Protein AF-A0AAD8ZXB9-F1 (afdb_monomer_lite)

Foldseek 3Di:
DDDQDPVLQVLLLVLLVVDDPLVLLLQLLVLCQPPVDDLADLDQSLVLNVLSVCSNPDPPDCLSRDLLNSLLSLLSSLLSLVRVVVVDPPPPDDPDPDPPDSPSVVSLVSSVVSLVVCQPPQDPSNLSSLQSSLVSQVDPVRLVVSLVSLLSSQVSLVVVPLLAQPPDPPDDPVNSLRSLRSNLRSQLVNLVSCVVVVHDDPDDNVSRHHDQHDDDPSLVVRPDRSSVSNRVSSVVSVVVVVVPDDD

Secondary structure (DSSP, 8-state):
--PPPHHHHHHHHHHHHTSPPHHHHHHHHHHHHHHH-SSS----HHHHHHHHHHHHH-TT-GGGT-HHHHHHHHHHHHHHGGGTTTTS-TT--SS---S---TTHHHHHHHHHHHHHHTT---HHHHHHHHHHHHHT-SGGGHHHHHHHHHHHHHHHHHTTTTS----TT--HHHHHHHHHHHHHHHHHHHHHHHHTTPPPSS-GGG--PPPP---GGGGGSSS--HHHHHHHHHHHHHHHHHTS--

Organism: NCBI:txid1836956

Structure (mmCIF, N/CA/C/O backbone):
data_AF-A0AAD8ZXB9-F1
#
_entry.id   AF-A0AAD8ZXB9-F1
#
loop_
_atom_site.group_PDB
_atom_site.id
_atom_site.type_symbol
_atom_site.label_atom_id
_atom_site.label_alt_id
_atom_site.label_comp_id
_atom_site.label_asym_id
_atom_site.label_entity_id
_atom_site.label_seq_id
_atom_site.pdbx_PDB_ins_code
_atom_site.Cartn_x
_atom_site.Cartn_y
_atom_site.Cartn_z
_atom_site.occupancy
_atom_site.B_iso_or_equiv
_atom_site.auth_seq_id
_atom_site.auth_comp_id
_atom_site.auth_asym_id
_atom_site.auth_atom_id
_atom_site.pdbx_PDB_model_num
ATOM 1 N N . ALA A 1 1 ? -14.337 16.028 -9.679 1.00 43.06 1 ALA A N 1
ATOM 2 C CA . ALA A 1 1 ? -13.489 15.037 -10.366 1.00 43.06 1 ALA A CA 1
ATOM 3 C C . ALA A 1 1 ? -12.200 15.750 -10.720 1.00 43.06 1 ALA A C 1
ATOM 5 O O . ALA A 1 1 ? -12.218 16.568 -11.633 1.00 43.06 1 ALA A O 1
ATOM 6 N N . ASP A 1 2 ? -11.145 15.547 -9.935 1.00 56.44 2 ASP A N 1
ATOM 7 C CA . ASP A 1 2 ? -9.873 16.237 -10.157 1.00 56.44 2 ASP A CA 1
ATOM 8 C C . ASP A 1 2 ? -9.229 15.727 -11.441 1.00 56.44 2 ASP A C 1
ATOM 10 O O . ASP A 1 2 ? -8.682 14.625 -11.501 1.00 56.44 2 ASP A O 1
ATOM 14 N N . SER A 1 3 ? -9.348 16.521 -12.502 1.00 74.62 3 SER A N 1
ATOM 15 C CA . SER A 1 3 ? -8.667 16.269 -13.764 1.00 74.62 3 SER A CA 1
ATOM 16 C C . SER A 1 3 ? -7.158 16.352 -13.546 1.00 74.62 3 SER A C 1
ATOM 18 O O . SER A 1 3 ? -6.669 17.369 -13.050 1.00 74.62 3 SER A O 1
ATOM 20 N N . GLN A 1 4 ? -6.423 15.312 -13.948 1.00 83.38 4 GLN A N 1
ATOM 21 C CA . GLN A 1 4 ? -4.962 15.294 -13.866 1.00 83.38 4 GLN A CA 1
ATOM 22 C C . GLN A 1 4 ? -4.368 16.499 -14.598 1.00 83.38 4 GLN A C 1
ATOM 24 O O . GLN A 1 4 ? -4.737 16.799 -15.739 1.00 83.38 4 GLN A O 1
ATOM 29 N N . SER A 1 5 ? -3.419 17.187 -13.963 1.00 90.94 5 SER A N 1
ATOM 30 C CA . SER A 1 5 ? -2.775 18.337 -14.603 1.00 90.94 5 SER A CA 1
ATOM 31 C C . SER A 1 5 ? -1.906 17.887 -15.793 1.00 90.94 5 SER A C 1
ATOM 33 O O . SER A 1 5 ? -1.349 16.785 -15.783 1.00 90.94 5 SER A O 1
ATOM 35 N N . PRO A 1 6 ? -1.672 18.738 -16.812 1.00 93.75 6 PRO A N 1
ATOM 36 C CA . PRO A 1 6 ? -0.747 18.401 -17.899 1.00 93.75 6 PRO A CA 1
ATOM 37 C C . PRO A 1 6 ? 0.673 18.066 -17.413 1.00 93.75 6 PRO A C 1
ATOM 39 O O . PRO A 1 6 ? 1.389 17.295 -18.052 1.00 93.75 6 PRO A O 1
ATOM 42 N N . ALA A 1 7 ? 1.100 18.642 -16.284 1.00 94.81 7 ALA A N 1
ATOM 43 C CA . ALA A 1 7 ? 2.396 18.354 -15.678 1.00 94.81 7 ALA A CA 1
ATOM 44 C C . ALA A 1 7 ? 2.440 16.956 -15.043 1.00 94.81 7 ALA A C 1
ATOM 46 O O . ALA A 1 7 ? 3.421 16.238 -15.238 1.00 94.81 7 ALA A O 1
ATOM 47 N N . GLU A 1 8 ? 1.372 16.562 -14.351 1.00 95.12 8 GLU A N 1
ATOM 48 C CA . GLU A 1 8 ? 1.199 15.220 -13.794 1.00 95.12 8 GLU A CA 1
ATOM 49 C C . GLU A 1 8 ? 1.210 14.166 -14.904 1.00 95.12 8 GLU A C 1
ATOM 51 O O . GLU A 1 8 ? 2.005 13.230 -14.859 1.00 95.12 8 GLU A O 1
ATOM 56 N N . LEU A 1 9 ? 0.423 14.364 -15.968 1.00 94.62 9 LEU A N 1
ATOM 57 C CA . LEU A 1 9 ? 0.385 13.440 -17.106 1.00 94.62 9 LEU A CA 1
ATOM 58 C C . LEU A 1 9 ? 1.769 13.235 -17.735 1.00 94.62 9 LEU A C 1
ATOM 60 O O . LEU A 1 9 ? 2.121 12.119 -18.119 1.00 94.62 9 LEU A O 1
ATOM 64 N N . ARG A 1 10 ? 2.587 14.294 -17.824 1.00 96.25 10 ARG A N 1
ATOM 65 C CA . ARG A 1 10 ? 3.977 14.178 -18.294 1.00 96.25 10 ARG A CA 1
ATOM 66 C C . ARG A 1 10 ? 4.835 13.334 -17.354 1.00 96.25 10 ARG A C 1
ATOM 68 O O . ARG A 1 10 ? 5.622 12.527 -17.845 1.00 96.25 10 ARG A O 1
ATOM 75 N N . ARG A 1 11 ? 4.693 13.498 -16.034 1.00 97.12 11 ARG A N 1
ATOM 76 C CA . ARG A 1 11 ? 5.431 12.703 -15.037 1.00 97.12 11 ARG A CA 1
ATOM 77 C C . ARG A 1 11 ? 5.035 11.232 -15.083 1.00 97.12 11 ARG A C 1
ATOM 79 O O . ARG A 1 11 ? 5.925 10.392 -15.154 1.00 97.12 11 ARG A O 1
ATOM 86 N N . VAL A 1 12 ? 3.738 10.927 -15.132 1.00 97.00 12 VAL A N 1
ATOM 87 C CA . VAL A 1 12 ? 3.234 9.545 -15.225 1.00 97.00 12 VAL A CA 1
ATOM 88 C C . VAL A 1 12 ? 3.709 8.880 -16.512 1.00 97.00 12 VAL A C 1
ATOM 90 O O . VAL A 1 12 ? 4.270 7.793 -16.464 1.00 97.00 12 VAL A O 1
ATOM 93 N N . ARG A 1 13 ? 3.584 9.551 -17.665 1.00 96.69 13 ARG A N 1
ATOM 94 C CA . ARG A 1 13 ? 4.076 9.013 -18.946 1.00 96.69 13 ARG A CA 1
ATOM 95 C C . ARG A 1 13 ? 5.580 8.771 -18.943 1.00 96.69 13 ARG A C 1
ATOM 97 O O . ARG A 1 13 ? 6.037 7.799 -19.535 1.00 96.69 13 ARG A O 1
ATOM 104 N N . LYS A 1 14 ? 6.352 9.657 -18.303 1.00 97.06 14 LYS A N 1
ATOM 105 C CA . LYS A 1 14 ? 7.791 9.452 -18.127 1.00 97.06 14 LYS A CA 1
ATOM 106 C C . LYS A 1 14 ? 8.049 8.215 -17.263 1.00 97.06 14 LYS A C 1
ATOM 108 O O . LYS A 1 14 ? 8.791 7.349 -17.697 1.00 97.06 14 LYS A O 1
ATOM 113 N N . ALA A 1 15 ? 7.398 8.109 -16.106 1.00 97.31 15 ALA A N 1
ATOM 114 C CA . ALA A 1 15 ? 7.533 6.957 -15.221 1.00 97.31 15 ALA A CA 1
ATOM 115 C C . ALA A 1 15 ? 7.193 5.645 -15.945 1.00 97.31 15 ALA A C 1
ATOM 117 O O . ALA A 1 15 ? 8.000 4.733 -15.941 1.00 97.31 15 ALA A O 1
ATOM 118 N N . VAL A 1 16 ? 6.069 5.585 -16.665 1.00 97.19 16 VAL A N 1
ATOM 119 C CA . VAL A 1 16 ? 5.653 4.402 -17.440 1.00 97.19 16 VAL A CA 1
ATOM 120 C C . VAL A 1 16 ? 6.641 4.032 -18.546 1.00 97.19 16 VAL A C 1
ATOM 122 O O . VAL A 1 16 ? 6.818 2.853 -18.831 1.00 97.19 16 VAL A O 1
ATOM 125 N N . ARG A 1 17 ? 7.294 5.010 -19.180 1.00 95.56 17 ARG A N 1
ATOM 126 C CA . ARG A 1 17 ? 8.375 4.736 -20.141 1.00 95.56 17 ARG A CA 1
ATOM 127 C C . ARG A 1 17 ? 9.628 4.172 -19.478 1.00 95.56 17 ARG A C 1
ATOM 129 O O . ARG A 1 17 ? 10.346 3.415 -20.119 1.00 95.56 17 ARG A O 1
ATOM 136 N N . ASP A 1 18 ? 9.883 4.583 -18.244 1.00 95.06 18 ASP A N 1
ATOM 137 C CA . ASP A 1 18 ? 11.043 4.179 -17.459 1.00 95.06 18 ASP A CA 1
ATOM 138 C C . ASP A 1 18 ? 10.750 2.909 -16.620 1.00 95.06 18 ASP A C 1
ATOM 140 O O . ASP A 1 18 ? 11.609 2.479 -15.850 1.00 95.06 18 ASP A O 1
ATOM 144 N N . PHE A 1 19 ? 9.558 2.300 -16.750 1.00 95.94 19 PHE A N 1
ATOM 145 C CA . PHE A 1 19 ? 9.248 1.010 -16.127 1.00 95.94 19 PHE A CA 1
ATOM 146 C C . PHE A 1 19 ? 10.219 -0.073 -16.616 1.00 95.94 19 PHE A C 1
ATOM 148 O O . PHE A 1 19 ? 10.633 -0.060 -17.781 1.00 95.94 19 PHE A O 1
ATOM 155 N N . PRO A 1 20 ? 10.564 -1.038 -15.747 1.00 96.81 20 PRO A N 1
ATOM 156 C CA . PRO A 1 20 ? 11.443 -2.123 -16.141 1.00 96.81 20 PRO A CA 1
ATOM 157 C C . PRO A 1 20 ? 10.772 -3.009 -17.209 1.00 96.81 20 PRO A C 1
ATOM 159 O O . PRO A 1 20 ? 9.545 -3.039 -17.314 1.00 96.81 20 PRO A O 1
ATOM 162 N N . PRO A 1 21 ? 11.543 -3.767 -18.009 1.00 97.12 21 PRO A N 1
ATOM 163 C CA . PRO A 1 21 ? 10.972 -4.752 -18.922 1.00 97.12 21 PRO A CA 1
ATOM 164 C C . PRO A 1 21 ? 10.059 -5.736 -18.183 1.00 97.12 21 PRO A C 1
ATOM 166 O O . PRO A 1 21 ? 10.322 -6.074 -17.029 1.00 97.12 21 PRO A O 1
ATOM 169 N N . ARG A 1 22 ? 9.029 -6.249 -18.867 1.00 97.31 22 ARG A N 1
ATOM 170 C CA . ARG A 1 22 ? 7.993 -7.120 -18.282 1.00 97.31 22 ARG A CA 1
ATOM 171 C C . ARG A 1 22 ? 8.554 -8.224 -17.378 1.00 97.31 22 ARG A C 1
ATOM 173 O O . ARG A 1 22 ? 8.121 -8.331 -16.240 1.00 97.31 22 ARG A O 1
ATOM 180 N N . GLY A 1 23 ? 9.555 -8.976 -17.842 1.00 97.19 23 GLY A N 1
ATOM 181 C CA . GLY A 1 23 ? 10.146 -10.061 -17.047 1.00 97.19 23 GLY A CA 1
ATOM 182 C C . GLY A 1 23 ? 10.813 -9.585 -15.749 1.00 97.19 23 GLY A C 1
ATOM 183 O O . GLY A 1 23 ? 10.722 -10.259 -14.732 1.00 97.19 23 GLY A O 1
ATOM 184 N N . VAL A 1 24 ? 11.426 -8.396 -15.750 1.00 96.00 24 VAL A N 1
ATOM 185 C CA . VAL A 1 24 ? 12.013 -7.791 -14.541 1.00 96.00 24 VAL A CA 1
ATOM 186 C C . VAL A 1 24 ? 10.915 -7.285 -13.604 1.00 96.00 24 VAL A C 1
ATOM 188 O O . VAL A 1 24 ? 11.014 -7.455 -12.394 1.00 96.00 24 VAL A O 1
ATOM 191 N N . ALA A 1 25 ? 9.851 -6.692 -14.148 1.00 97.75 25 ALA A N 1
ATOM 192 C CA . ALA A 1 25 ? 8.703 -6.233 -13.370 1.00 97.75 25 ALA A CA 1
ATOM 193 C C . ALA A 1 25 ? 7.978 -7.388 -12.662 1.00 97.75 25 ALA A C 1
ATOM 195 O O . ALA A 1 25 ? 7.694 -7.304 -11.468 1.00 97.75 25 ALA A O 1
ATOM 196 N N . GLU A 1 26 ? 7.704 -8.466 -13.399 1.00 97.50 26 GLU A N 1
ATOM 197 C CA . GLU A 1 26 ? 7.090 -9.688 -12.876 1.00 97.50 26 GLU A CA 1
ATOM 198 C C . GLU A 1 26 ? 8.003 -10.347 -11.832 1.00 97.50 26 GLU A C 1
ATOM 200 O O . GLU A 1 26 ? 7.524 -10.718 -10.766 1.00 97.50 26 GLU A O 1
ATOM 205 N N . PHE A 1 27 ? 9.321 -10.392 -12.069 1.00 96.56 27 PHE A N 1
ATOM 206 C CA . PHE A 1 27 ? 10.292 -10.875 -11.084 1.00 96.56 27 PHE A CA 1
ATOM 207 C C . PHE A 1 27 ? 10.283 -10.054 -9.786 1.00 96.56 27 PHE A C 1
ATOM 209 O O . PHE A 1 27 ? 10.213 -10.629 -8.705 1.00 96.56 27 PHE A O 1
ATOM 216 N N . LEU A 1 28 ? 10.316 -8.719 -9.860 1.00 97.00 28 LEU A N 1
ATOM 217 C CA . LEU A 1 28 ? 10.295 -7.860 -8.668 1.00 97.00 28 LEU A CA 1
ATOM 218 C C . LEU A 1 28 ? 8.998 -8.017 -7.864 1.00 97.00 28 LEU A C 1
ATOM 220 O O . LEU A 1 28 ? 9.043 -8.054 -6.633 1.00 97.00 28 LEU A O 1
ATOM 224 N N . LEU A 1 29 ? 7.853 -8.130 -8.547 1.00 97.50 29 LEU A N 1
ATOM 225 C CA . LEU A 1 29 ? 6.574 -8.414 -7.899 1.00 97.50 29 LEU A CA 1
ATOM 226 C C . LEU A 1 29 ? 6.597 -9.791 -7.221 1.00 97.50 29 LEU A C 1
ATOM 228 O O . LEU A 1 29 ? 6.228 -9.901 -6.055 1.00 97.50 29 LEU A O 1
ATOM 232 N N . GLU A 1 30 ? 7.079 -10.817 -7.918 1.00 95.81 30 GLU A N 1
ATOM 233 C CA . GLU A 1 30 ? 7.147 -12.188 -7.407 1.00 95.81 30 GLU A CA 1
ATOM 234 C C . GLU A 1 30 ? 8.070 -12.309 -6.189 1.00 95.81 30 GLU A C 1
ATOM 236 O O . GLU A 1 30 ? 7.729 -12.970 -5.204 1.00 95.81 30 GLU A O 1
ATOM 241 N N . VAL A 1 31 ? 9.219 -11.630 -6.216 1.00 94.56 31 VAL A N 1
ATOM 242 C CA . VAL A 1 31 ? 10.142 -11.530 -5.080 1.00 94.56 31 VAL A CA 1
ATOM 243 C C . VAL A 1 31 ? 9.469 -10.820 -3.907 1.00 94.56 31 VAL A C 1
ATOM 245 O O . VAL A 1 31 ? 9.529 -11.314 -2.781 1.00 94.56 31 VAL A O 1
ATOM 248 N N . CYS A 1 32 ? 8.771 -9.707 -4.155 1.00 95.31 32 CYS A N 1
ATOM 249 C CA . CYS A 1 32 ? 8.020 -9.002 -3.117 1.00 95.31 32 CYS A CA 1
ATOM 250 C C . CYS A 1 32 ? 6.943 -9.897 -2.485 1.00 95.31 32 CYS A C 1
ATOM 252 O O . CYS A 1 32 ? 6.801 -9.910 -1.267 1.00 95.31 32 CYS A O 1
ATOM 254 N N . ILE A 1 33 ? 6.204 -10.665 -3.290 1.00 95.19 33 ILE A N 1
ATOM 255 C CA . ILE A 1 33 ? 5.183 -11.596 -2.795 1.00 95.19 33 ILE A CA 1
ATOM 256 C C . ILE A 1 33 ? 5.833 -12.726 -1.990 1.00 95.19 33 ILE A C 1
ATOM 258 O O . ILE A 1 33 ? 5.334 -13.089 -0.928 1.00 95.19 33 ILE A O 1
ATOM 262 N N . THR A 1 34 ? 6.948 -13.271 -2.475 1.00 93.56 34 THR A N 1
ATOM 263 C CA . THR A 1 34 ? 7.578 -14.465 -1.896 1.00 93.56 34 THR A CA 1
ATOM 264 C C . THR A 1 34 ? 8.322 -14.191 -0.599 1.00 93.56 34 THR A C 1
ATOM 266 O O . THR A 1 34 ? 8.240 -14.995 0.325 1.00 93.56 34 THR A O 1
ATOM 269 N N . TYR A 1 35 ? 9.036 -13.071 -0.520 1.00 91.50 35 TYR A N 1
ATOM 270 C CA . TYR A 1 35 ? 9.913 -12.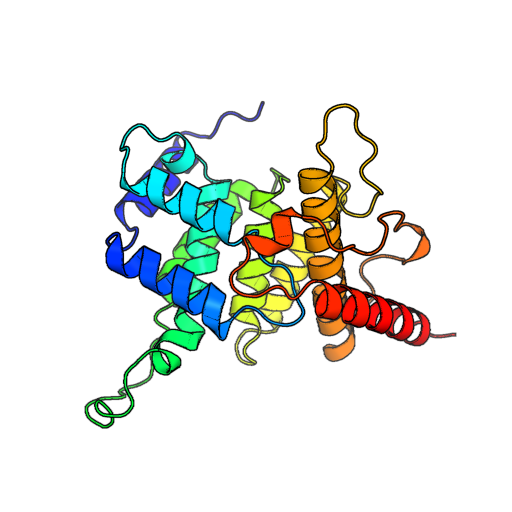765 0.612 1.00 91.50 35 TYR A CA 1
ATOM 271 C C . TYR A 1 35 ? 9.444 -11.566 1.437 1.00 91.50 35 TYR A C 1
ATOM 273 O O . TYR A 1 35 ? 9.862 -11.418 2.582 1.00 91.50 35 TYR A O 1
ATOM 281 N N . GLY A 1 36 ? 8.586 -10.718 0.867 1.00 88.38 36 GLY A N 1
ATOM 282 C CA . GLY A 1 36 ? 8.049 -9.543 1.544 1.00 88.38 36 GLY A CA 1
ATOM 283 C C . GLY A 1 36 ? 6.718 -9.772 2.247 1.00 88.38 36 GLY A C 1
ATOM 284 O O . GLY A 1 36 ? 6.377 -8.982 3.120 1.00 88.38 36 GLY A O 1
ATOM 285 N N . THR A 1 37 ? 5.964 -10.825 1.911 1.00 84.81 37 THR A N 1
ATOM 286 C CA . THR A 1 37 ? 4.703 -11.128 2.606 1.00 84.81 37 THR A CA 1
ATOM 287 C C . THR A 1 37 ? 4.988 -11.623 4.023 1.00 84.81 37 THR A C 1
ATOM 289 O O . THR A 1 37 ? 5.567 -12.691 4.209 1.00 84.81 37 THR A O 1
ATOM 292 N N . ASP A 1 38 ? 4.561 -10.854 5.023 1.00 87.38 38 ASP A N 1
ATOM 293 C CA . ASP A 1 38 ? 4.854 -11.096 6.436 1.00 87.38 38 ASP A CA 1
ATOM 294 C C . ASP A 1 38 ? 3.579 -11.053 7.308 1.00 87.38 38 ASP A C 1
ATOM 296 O O . ASP A 1 38 ? 2.616 -11.770 7.042 1.00 87.38 38 ASP A O 1
ATOM 300 N N . LEU A 1 39 ? 3.550 -10.250 8.376 1.00 90.06 39 LEU A N 1
ATOM 301 C CA . LEU A 1 39 ? 2.391 -10.035 9.244 1.00 90.06 39 LEU A CA 1
ATOM 302 C C . LEU A 1 39 ? 1.397 -9.010 8.674 1.00 90.06 39 LEU A C 1
ATOM 304 O O . LEU A 1 39 ? 0.338 -8.809 9.271 1.00 90.06 39 LEU A O 1
ATOM 308 N N . PHE A 1 40 ? 1.730 -8.341 7.567 1.00 92.88 40 PHE A N 1
ATOM 309 C CA . PHE A 1 40 ? 0.954 -7.235 7.019 1.00 92.88 40 PHE A CA 1
ATOM 310 C C . PHE A 1 40 ? 0.346 -7.537 5.644 1.00 92.88 40 PHE A C 1
ATOM 312 O O . PHE A 1 40 ? 0.837 -8.349 4.863 1.00 92.88 40 PHE A O 1
ATOM 319 N N . PHE A 1 41 ? -0.741 -6.836 5.331 1.00 94.62 41 PHE A N 1
ATOM 320 C CA . PHE A 1 41 ? -1.348 -6.794 4.006 1.00 94.62 41 PHE A CA 1
ATOM 321 C C . PHE A 1 41 ? -0.904 -5.541 3.255 1.00 94.62 41 PHE A C 1
ATOM 323 O O . PHE A 1 41 ? -1.331 -4.424 3.561 1.00 94.62 41 PHE A O 1
ATOM 330 N N . TYR A 1 42 ? -0.079 -5.735 2.229 1.00 94.50 42 TYR A N 1
ATOM 331 C CA . TYR A 1 42 ? 0.314 -4.670 1.305 1.00 94.50 42 TYR A CA 1
ATOM 332 C C . TYR A 1 42 ? -0.709 -4.511 0.174 1.00 94.50 42 TYR A C 1
ATOM 334 O O . TYR A 1 42 ? -1.114 -3.396 -0.174 1.00 94.50 42 TYR A O 1
ATOM 342 N N . PHE A 1 43 ? -1.132 -5.637 -0.400 1.00 95.19 43 PHE A N 1
ATOM 343 C CA . PHE A 1 43 ? -2.029 -5.709 -1.547 1.00 95.19 43 PHE A CA 1
ATOM 344 C C . PHE A 1 43 ? -2.547 -7.131 -1.766 1.00 95.19 43 PHE A C 1
ATOM 346 O O . PHE A 1 43 ? -1.978 -8.095 -1.261 1.00 95.19 43 PHE A O 1
ATOM 353 N N . ASP A 1 44 ? -3.609 -7.242 -2.562 1.00 95.06 44 ASP A N 1
ATOM 354 C CA . ASP A 1 44 ? -4.078 -8.516 -3.102 1.00 95.06 44 ASP A CA 1
ATOM 355 C C . ASP A 1 44 ? -3.128 -8.974 -4.222 1.00 95.06 44 ASP A C 1
ATOM 357 O O . ASP A 1 44 ? -2.927 -8.265 -5.214 1.00 95.06 44 ASP A O 1
ATOM 361 N N . GLN A 1 45 ? -2.509 -10.137 -4.023 1.00 95.12 45 GLN A N 1
ATOM 362 C CA . GLN A 1 45 ? -1.437 -10.674 -4.861 1.00 95.12 45 GLN A CA 1
ATOM 363 C C . GLN A 1 45 ? -1.958 -11.073 -6.247 1.00 95.12 45 GLN A C 1
ATOM 365 O O . GLN A 1 45 ? -1.353 -10.712 -7.260 1.00 95.12 45 GLN A O 1
ATOM 370 N N . ALA A 1 46 ? -3.100 -11.764 -6.302 1.00 94.44 46 ALA A N 1
ATOM 371 C CA . ALA A 1 46 ? -3.725 -12.206 -7.546 1.00 94.44 46 ALA A CA 1
ATOM 372 C C . ALA A 1 46 ? -4.180 -11.008 -8.391 1.00 94.44 46 ALA A C 1
ATOM 374 O O . ALA A 1 46 ? -3.875 -10.923 -9.584 1.00 94.44 46 ALA A O 1
ATOM 375 N N . GLN A 1 47 ? -4.833 -10.032 -7.756 1.00 95.81 47 GLN A N 1
ATOM 376 C CA . GLN A 1 47 ? -5.287 -8.818 -8.423 1.00 95.81 47 GLN A CA 1
ATOM 377 C C . GLN A 1 47 ? -4.119 -7.997 -8.967 1.00 95.81 47 GLN A C 1
ATOM 379 O O . GLN A 1 47 ? -4.149 -7.612 -10.136 1.00 95.81 47 GLN A O 1
ATOM 384 N N . LEU A 1 48 ? -3.084 -7.733 -8.160 1.00 97.56 48 LEU A N 1
ATOM 385 C CA . LEU A 1 48 ? -1.952 -6.927 -8.620 1.00 97.56 48 LEU A CA 1
ATOM 386 C C . LEU A 1 48 ? -1.190 -7.619 -9.758 1.00 97.56 48 LEU A C 1
ATOM 388 O O . LEU A 1 48 ? -0.773 -6.954 -10.706 1.00 97.56 48 LEU A O 1
ATOM 392 N N . THR A 1 49 ? -1.063 -8.946 -9.702 1.00 97.62 49 THR A N 1
ATOM 393 C CA . THR A 1 49 ? -0.451 -9.745 -10.773 1.00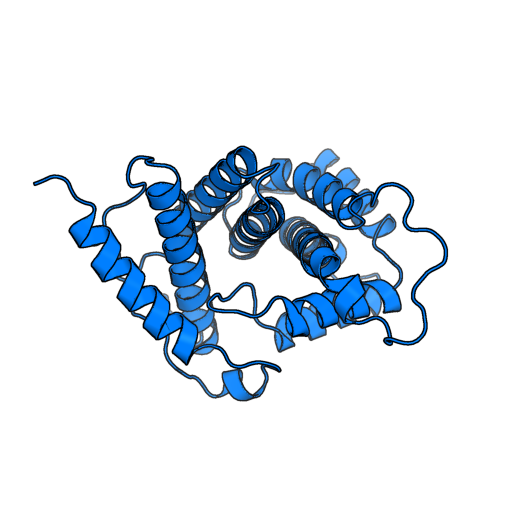 97.62 49 THR A CA 1
ATOM 394 C C . THR A 1 49 ? -1.238 -9.619 -12.078 1.00 97.62 49 THR A C 1
ATOM 396 O O . THR A 1 49 ? -0.656 -9.337 -13.128 1.00 97.62 49 THR A O 1
ATOM 399 N N . ALA A 1 50 ? -2.567 -9.751 -12.024 1.00 97.50 50 ALA A N 1
ATOM 400 C CA . ALA A 1 50 ? -3.429 -9.607 -13.195 1.00 97.50 50 ALA A CA 1
ATOM 401 C C . ALA A 1 50 ? -3.392 -8.181 -13.777 1.00 97.50 50 ALA A C 1
ATOM 403 O O . ALA A 1 50 ? -3.275 -8.001 -14.991 1.00 97.50 50 ALA A O 1
ATOM 404 N N . GLU A 1 51 ? -3.440 -7.161 -12.918 1.00 98.12 51 GLU A N 1
ATOM 405 C CA . GLU A 1 51 ? -3.358 -5.753 -13.315 1.00 98.12 51 GLU A CA 1
ATOM 406 C C . GLU A 1 51 ? -2.013 -5.412 -13.962 1.00 98.12 51 GLU A C 1
ATOM 408 O O . GLU A 1 51 ? -1.979 -4.720 -14.982 1.00 98.12 51 GLU A O 1
ATOM 413 N N . LEU A 1 52 ? -0.905 -5.924 -13.413 1.00 98.38 52 LEU A N 1
ATOM 414 C CA . LEU A 1 52 ? 0.423 -5.747 -13.994 1.00 98.38 52 LEU A CA 1
ATOM 415 C C . LEU A 1 52 ? 0.532 -6.456 -15.352 1.00 98.38 52 LEU A C 1
ATOM 417 O O . LEU A 1 52 ? 1.046 -5.881 -16.313 1.00 98.38 52 LEU A O 1
ATOM 421 N N . GLY A 1 53 ? -0.017 -7.668 -15.463 1.00 98.06 53 GLY A N 1
ATOM 422 C CA . GLY A 1 53 ? -0.106 -8.397 -16.726 1.00 98.06 53 GLY A CA 1
ATOM 423 C C . GLY A 1 53 ? -0.872 -7.614 -17.797 1.00 98.06 53 GLY A C 1
ATOM 424 O O . GLY A 1 53 ? -0.389 -7.480 -18.925 1.00 98.06 53 GLY A O 1
ATOM 425 N N . ALA A 1 54 ? -2.024 -7.036 -17.447 1.00 97.81 54 ALA A N 1
ATOM 426 C CA . ALA A 1 54 ? -2.809 -6.186 -18.344 1.00 97.81 54 ALA A CA 1
ATOM 427 C C . ALA A 1 54 ? -2.057 -4.901 -18.732 1.00 97.81 54 ALA A C 1
ATOM 429 O O . ALA A 1 54 ? -2.034 -4.534 -19.906 1.00 97.81 54 ALA A O 1
ATOM 430 N N . PHE A 1 55 ? -1.379 -4.260 -17.774 1.00 98.00 55 PHE A N 1
ATOM 431 C CA . PHE A 1 55 ? -0.576 -3.054 -17.997 1.00 98.00 55 PHE A CA 1
ATOM 432 C C . PHE A 1 55 ? 0.521 -3.247 -19.059 1.00 98.00 55 PHE A C 1
ATOM 434 O O . PHE A 1 55 ? 0.794 -2.318 -19.826 1.00 98.00 55 PHE A O 1
ATOM 441 N N . TYR A 1 56 ? 1.161 -4.423 -19.101 1.00 97.75 56 TYR A N 1
ATOM 442 C CA . TYR A 1 56 ? 2.190 -4.749 -20.100 1.00 97.75 56 TYR A CA 1
ATOM 443 C C . TYR A 1 56 ? 1.634 -5.324 -21.404 1.00 97.75 56 TYR A C 1
ATOM 445 O O . TYR A 1 56 ? 2.326 -5.270 -22.417 1.00 97.75 56 TYR A O 1
ATOM 453 N N . SER A 1 57 ? 0.430 -5.899 -21.388 1.00 96.94 57 SER A N 1
ATOM 454 C CA . SER A 1 57 ? -0.142 -6.567 -22.566 1.00 96.94 57 SER A CA 1
ATOM 455 C C . SER A 1 57 ? -0.934 -5.621 -23.473 1.00 96.94 57 SER A C 1
ATOM 457 O O . SER A 1 57 ? -1.080 -5.914 -24.655 1.00 96.94 57 SER A O 1
ATOM 459 N N . ASP A 1 58 ? -1.429 -4.497 -22.947 1.00 95.56 58 ASP A N 1
ATOM 460 C CA . ASP A 1 58 ? -2.223 -3.516 -23.694 1.00 95.56 58 ASP A CA 1
ATOM 461 C C . ASP A 1 58 ? -1.683 -2.087 -23.505 1.00 95.56 58 ASP A C 1
ATOM 463 O O . ASP A 1 58 ? -1.729 -1.517 -22.412 1.00 95.56 58 ASP A O 1
ATOM 467 N N . GLU A 1 59 ? -1.204 -1.466 -24.589 1.00 92.25 59 GLU A N 1
ATOM 468 C CA . GLU A 1 59 ? -0.741 -0.071 -24.577 1.00 92.25 59 GLU A CA 1
ATOM 469 C C . GLU A 1 59 ? -1.870 0.939 -24.310 1.00 92.25 59 GLU A C 1
ATOM 471 O O . GLU A 1 59 ? -1.606 2.034 -23.807 1.00 92.25 59 GLU A O 1
ATOM 476 N N . GLY A 1 60 ? -3.120 0.571 -24.609 1.00 94.00 60 GLY A N 1
ATOM 477 C CA . GLY A 1 60 ? -4.325 1.347 -24.319 1.00 94.00 60 GLY A CA 1
ATOM 478 C C . GLY A 1 60 ? -4.847 1.178 -22.890 1.00 94.00 60 GLY A C 1
ATOM 479 O O . GLY A 1 60 ? -5.831 1.828 -22.519 1.00 94.00 60 GLY A O 1
ATOM 480 N N . CYS A 1 61 ? -4.199 0.344 -22.069 1.00 95.69 61 CYS A N 1
ATOM 481 C CA . CYS A 1 61 ? -4.640 0.057 -20.712 1.00 95.69 61 CYS A CA 1
ATOM 482 C C . CYS A 1 61 ? -4.702 1.340 -19.865 1.00 95.69 61 CYS A C 1
ATOM 484 O O . CYS A 1 61 ? -3.708 2.049 -19.689 1.00 95.69 61 CYS A O 1
ATOM 486 N N . ARG A 1 62 ? -5.866 1.615 -19.263 1.00 95.81 62 ARG A N 1
ATOM 487 C CA . ARG A 1 62 ? -6.108 2.827 -18.451 1.00 95.81 62 ARG A CA 1
ATOM 488 C C . ARG A 1 62 ? -5.152 2.961 -17.262 1.00 95.81 62 ARG A C 1
ATOM 490 O O . ARG A 1 62 ? -4.826 4.080 -16.867 1.00 95.81 62 ARG A O 1
ATOM 497 N N . LEU A 1 63 ? -4.657 1.837 -16.738 1.00 96.44 63 LEU A N 1
ATOM 498 C CA . LEU A 1 63 ? -3.679 1.796 -15.648 1.00 96.44 63 LEU A CA 1
ATOM 499 C C . LEU A 1 63 ? -2.359 2.493 -16.017 1.00 96.44 63 LEU A C 1
ATOM 501 O O . LEU A 1 63 ? -1.687 3.028 -15.142 1.00 96.44 63 LEU A O 1
ATOM 505 N N . ARG A 1 64 ? -2.018 2.579 -17.312 1.00 96.12 64 ARG A N 1
ATOM 506 C CA . ARG A 1 64 ? -0.837 3.309 -17.814 1.00 96.12 64 ARG A CA 1
ATOM 507 C C . ARG A 1 64 ? -0.956 4.829 -17.670 1.00 96.12 64 ARG A C 1
ATOM 509 O O . ARG A 1 64 ? 0.035 5.542 -17.790 1.00 96.12 64 ARG A O 1
ATOM 516 N N . SER A 1 65 ? -2.159 5.339 -17.418 1.00 95.44 65 SER A N 1
ATOM 517 C CA . SER A 1 65 ? -2.418 6.758 -17.137 1.00 95.44 65 SER A CA 1
ATOM 518 C C . SER A 1 65 ? -2.810 7.037 -15.685 1.00 95.44 65 SER A C 1
ATOM 520 O O . SER A 1 65 ? -2.907 8.200 -15.295 1.00 95.44 65 SER A O 1
ATOM 522 N N . ASP A 1 66 ? -3.013 5.998 -14.876 1.00 96.38 66 ASP A N 1
ATOM 523 C CA . ASP A 1 66 ? -3.421 6.133 -13.481 1.00 96.38 66 ASP A CA 1
ATOM 524 C C . ASP A 1 66 ? -2.199 6.410 -12.590 1.00 96.38 66 ASP A C 1
ATOM 526 O O . ASP A 1 66 ? -1.375 5.533 -12.328 1.00 96.38 66 ASP A O 1
ATOM 530 N N . THR A 1 67 ? -2.082 7.649 -12.104 1.00 97.69 67 THR A N 1
ATOM 531 C CA . THR A 1 67 ? -0.987 8.075 -11.217 1.00 97.69 67 THR A CA 1
ATOM 532 C C . THR A 1 67 ? -0.911 7.239 -9.944 1.00 97.69 67 THR A C 1
ATOM 534 O O . THR A 1 67 ? 0.188 6.930 -9.486 1.00 97.69 67 THR A O 1
ATOM 537 N N . GLY A 1 68 ? -2.059 6.873 -9.368 1.00 97.62 68 GLY A N 1
ATOM 538 C CA . GLY A 1 68 ? -2.141 6.081 -8.147 1.00 97.62 68 GLY A CA 1
ATOM 539 C C . GLY A 1 68 ? -1.596 4.677 -8.360 1.00 97.62 68 GLY A C 1
ATOM 540 O O . GLY A 1 68 ? -0.759 4.225 -7.582 1.00 97.62 68 GLY A O 1
ATOM 541 N N . PHE A 1 69 ? -2.025 4.016 -9.436 1.00 98.25 69 PHE A N 1
ATOM 542 C CA . PHE A 1 69 ? -1.536 2.692 -9.811 1.00 98.25 69 PHE A CA 1
ATOM 543 C C . PHE A 1 69 ? -0.038 2.704 -10.127 1.00 98.25 69 PHE A C 1
ATOM 545 O O . PHE A 1 69 ? 0.710 1.923 -9.548 1.00 98.25 69 PHE A O 1
ATOM 552 N N . VAL A 1 70 ? 0.419 3.615 -10.992 1.00 98.50 70 VAL A N 1
ATOM 553 C CA . VAL A 1 70 ? 1.833 3.691 -11.401 1.00 98.50 70 VAL A CA 1
ATOM 554 C C . VAL A 1 70 ? 2.736 3.977 -10.200 1.00 98.50 70 VAL A C 1
ATOM 556 O O . VAL A 1 70 ? 3.766 3.327 -10.033 1.00 98.50 70 VAL A O 1
ATOM 559 N N . CYS A 1 71 ? 2.340 4.909 -9.328 1.00 98.69 71 CYS A N 1
ATOM 560 C CA . CYS A 1 71 ? 3.069 5.210 -8.097 1.00 98.69 71 CYS A CA 1
ATOM 561 C C . CYS A 1 71 ? 3.122 4.001 -7.153 1.00 98.69 71 CYS A C 1
ATOM 563 O O . CYS A 1 71 ? 4.184 3.678 -6.622 1.00 98.69 71 CYS A O 1
ATOM 565 N N . PHE A 1 72 ? 1.992 3.314 -6.976 1.00 98.75 72 PHE A N 1
ATOM 566 C CA . PHE A 1 72 ? 1.900 2.121 -6.145 1.00 98.75 72 PHE A CA 1
ATOM 567 C C . PHE A 1 72 ? 2.792 0.984 -6.662 1.00 98.75 72 PHE A C 1
ATOM 569 O O . PHE A 1 72 ? 3.566 0.425 -5.892 1.00 98.75 72 PHE A O 1
ATOM 576 N N . VAL A 1 73 ? 2.754 0.685 -7.960 1.00 98.69 73 VAL A N 1
ATOM 577 C CA . VAL A 1 73 ? 3.576 -0.373 -8.565 1.00 98.69 73 VAL A CA 1
ATOM 578 C C . VAL A 1 73 ? 5.071 -0.060 -8.457 1.00 98.69 73 VAL A C 1
ATOM 580 O O . VAL A 1 73 ? 5.848 -0.941 -8.104 1.00 98.69 73 VAL A O 1
ATOM 583 N N . LEU A 1 74 ? 5.485 1.195 -8.666 1.00 98.69 74 LEU A N 1
ATOM 584 C CA . LEU A 1 74 ? 6.875 1.605 -8.432 1.00 98.69 74 LEU A CA 1
ATOM 585 C C . LEU A 1 74 ? 7.294 1.422 -6.968 1.00 98.69 74 LEU A C 1
ATOM 587 O O . LEU A 1 74 ? 8.415 0.994 -6.702 1.00 98.69 74 LEU A O 1
ATOM 591 N N . ALA A 1 75 ? 6.404 1.710 -6.015 1.00 98.50 75 ALA A N 1
ATOM 592 C CA . ALA A 1 75 ? 6.671 1.449 -4.605 1.00 98.50 75 ALA A CA 1
ATOM 593 C C . ALA A 1 75 ? 6.843 -0.057 -4.332 1.00 98.50 75 ALA A C 1
ATOM 595 O O . ALA A 1 75 ? 7.743 -0.438 -3.590 1.00 98.50 75 ALA A O 1
ATOM 596 N N . VAL A 1 76 ? 6.034 -0.914 -4.966 1.00 98.38 76 VAL A N 1
ATOM 597 C CA . VAL A 1 76 ? 6.160 -2.379 -4.862 1.00 98.38 76 VAL A CA 1
ATOM 598 C C . VAL A 1 76 ? 7.466 -2.876 -5.482 1.00 98.38 76 VAL A C 1
ATOM 600 O O . VAL A 1 76 ? 8.127 -3.716 -4.883 1.00 98.38 76 VAL A O 1
ATOM 603 N N . PHE A 1 77 ? 7.898 -2.330 -6.622 1.00 98.12 77 PHE A N 1
ATOM 604 C CA . PHE A 1 77 ? 9.205 -2.654 -7.207 1.00 98.12 77 PHE A CA 1
ATOM 605 C C . PHE A 1 77 ? 10.366 -2.244 -6.302 1.00 98.12 77 PHE A C 1
ATOM 607 O O . PHE A 1 77 ? 11.305 -3.019 -6.132 1.00 98.12 77 PHE A O 1
ATOM 614 N N . ALA A 1 78 ? 10.289 -1.054 -5.696 1.00 97.12 78 ALA A N 1
ATOM 615 C CA . ALA A 1 78 ? 11.270 -0.608 -4.711 1.00 97.12 78 ALA A CA 1
ATOM 616 C C . ALA A 1 78 ? 11.306 -1.542 -3.494 1.00 97.12 78 ALA A C 1
ATOM 618 O O . ALA A 1 78 ? 12.375 -1.896 -3.021 1.00 97.12 78 ALA A O 1
ATOM 619 N N . LEU A 1 79 ? 10.147 -1.974 -2.992 1.00 96.00 79 LEU A N 1
ATOM 620 C CA . LEU A 1 79 ? 10.085 -2.893 -1.859 1.00 96.00 79 LEU A CA 1
ATOM 621 C C . LEU A 1 79 ? 10.633 -4.284 -2.225 1.00 96.00 79 LEU A C 1
ATOM 623 O O . LEU A 1 79 ? 11.464 -4.821 -1.501 1.00 96.00 79 LEU A O 1
ATOM 627 N N . GLY A 1 80 ? 10.225 -4.841 -3.368 1.00 95.31 80 GLY A N 1
ATOM 628 C CA . GLY A 1 80 ? 10.676 -6.150 -3.846 1.00 95.31 80 GLY A CA 1
ATOM 629 C C . GLY A 1 80 ? 12.186 -6.235 -4.065 1.00 95.31 80 GLY A C 1
ATOM 630 O O . GLY A 1 80 ? 12.778 -7.296 -3.867 1.00 95.31 80 GLY A O 1
ATOM 631 N N . SER A 1 81 ? 12.838 -5.118 -4.400 1.00 94.38 81 SER A N 1
ATOM 632 C CA . SER A 1 81 ? 14.287 -5.088 -4.596 1.00 94.38 81 SER A CA 1
ATOM 633 C C . SER A 1 81 ? 15.090 -5.421 -3.333 1.00 94.38 81 SER A C 1
ATOM 635 O O . SER A 1 81 ? 16.242 -5.824 -3.453 1.00 94.38 81 SER A O 1
ATOM 637 N N . HIS A 1 82 ? 14.501 -5.295 -2.133 1.00 91.50 82 HIS A N 1
ATOM 638 C CA . HIS A 1 82 ? 15.162 -5.667 -0.872 1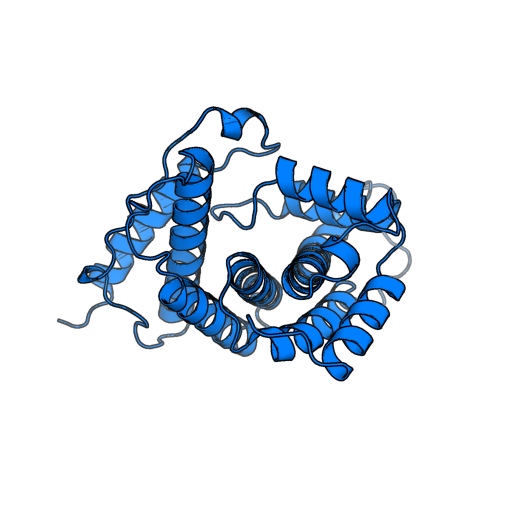.00 91.50 82 HIS A CA 1
ATOM 639 C C . HIS A 1 82 ? 15.513 -7.152 -0.791 1.00 91.50 82 HIS A C 1
ATOM 641 O O . HIS A 1 82 ? 16.422 -7.525 -0.053 1.00 91.50 82 HIS A O 1
ATOM 647 N N . TRP A 1 83 ? 14.817 -8.003 -1.548 1.00 91.62 83 TRP A N 1
ATOM 648 C CA . TRP A 1 83 ? 14.966 -9.456 -1.455 1.00 91.62 83 TRP A CA 1
ATOM 649 C C . TRP A 1 83 ? 15.452 -10.109 -2.748 1.00 91.62 83 TRP A C 1
ATOM 651 O O . TRP A 1 83 ? 15.437 -11.332 -2.861 1.00 91.62 83 TRP A O 1
ATOM 661 N N . THR A 1 84 ? 15.928 -9.338 -3.731 1.00 90.31 84 THR A N 1
ATOM 662 C CA . THR A 1 84 ? 16.385 -9.916 -5.009 1.00 90.31 84 THR A CA 1
ATOM 663 C C . THR A 1 84 ? 17.594 -10.833 -4.851 1.00 90.31 84 THR A C 1
ATOM 665 O O . THR A 1 84 ? 17.754 -11.761 -5.637 1.00 90.31 84 THR A O 1
ATOM 668 N N . SER A 1 85 ? 18.426 -10.610 -3.829 1.00 85.75 85 SER A N 1
ATOM 669 C CA . SER A 1 85 ? 19.540 -11.502 -3.485 1.00 85.75 85 SER A CA 1
ATOM 670 C C . SER A 1 85 ? 19.065 -12.868 -2.979 1.00 85.75 85 SER A C 1
ATOM 672 O O . SER A 1 85 ? 19.712 -13.868 -3.265 1.00 85.75 85 SER A O 1
ATOM 674 N N . LEU A 1 86 ? 17.908 -12.941 -2.307 1.00 83.31 86 LEU A N 1
ATOM 675 C CA . LEU A 1 86 ? 17.338 -14.198 -1.797 1.00 83.31 86 LEU A CA 1
ATOM 676 C C . LEU A 1 86 ? 16.760 -15.091 -2.900 1.00 83.31 86 LEU A C 1
ATOM 678 O O . LEU A 1 86 ? 16.592 -16.292 -2.695 1.00 83.31 86 LEU A O 1
ATOM 682 N N . ALA A 1 87 ? 16.440 -14.503 -4.052 1.00 82.38 87 ALA A N 1
ATOM 683 C CA . ALA A 1 87 ? 15.931 -15.213 -5.219 1.00 82.38 87 ALA A CA 1
ATOM 684 C C . ALA A 1 87 ? 17.044 -15.683 -6.174 1.00 82.38 87 ALA A C 1
ATOM 686 O O . ALA A 1 87 ? 16.755 -16.393 -7.139 1.00 82.38 87 ALA A O 1
ATOM 687 N N . ARG A 1 88 ? 18.305 -15.287 -5.941 1.00 74.31 88 ARG A N 1
ATOM 688 C CA . ARG A 1 88 ? 19.444 -15.735 -6.750 1.00 74.31 88 ARG A CA 1
ATOM 689 C C . ARG A 1 88 ? 19.849 -17.163 -6.331 1.00 74.31 88 ARG A C 1
ATOM 691 O O . ARG A 1 88 ? 19.892 -17.445 -5.134 1.00 74.31 88 ARG A O 1
ATOM 698 N N . PRO A 1 89 ? 20.150 -18.075 -7.274 1.00 61.72 89 PRO A N 1
ATOM 699 C CA . PRO A 1 89 ? 20.678 -19.397 -6.941 1.00 61.72 89 PRO A CA 1
ATOM 700 C C . PRO A 1 89 ? 21.995 -19.294 -6.159 1.00 61.72 89 PRO A C 1
ATOM 702 O O . PRO A 1 89 ? 22.854 -18.484 -6.498 1.00 61.72 89 PRO A O 1
ATOM 705 N N . ALA A 1 90 ? 22.178 -20.156 -5.155 1.00 60.00 90 ALA A N 1
ATOM 706 C CA . ALA A 1 90 ? 23.323 -20.152 -4.233 1.00 60.00 90 ALA A CA 1
ATOM 707 C C . ALA A 1 90 ? 24.709 -20.385 -4.886 1.00 60.00 90 ALA A C 1
ATOM 709 O O . ALA A 1 90 ? 25.721 -20.359 -4.193 1.00 60.00 90 ALA A O 1
ATOM 710 N N . GLU A 1 91 ? 24.774 -20.635 -6.196 1.00 55.88 91 GLU A N 1
ATOM 711 C CA . GLU A 1 91 ? 26.005 -20.977 -6.925 1.00 55.88 91 GLU A CA 1
ATOM 712 C C . GLU A 1 91 ? 26.695 -19.766 -7.593 1.00 55.88 91 GLU A C 1
ATOM 714 O O . GLU A 1 91 ? 27.788 -19.911 -8.137 1.00 55.88 91 GLU A O 1
ATOM 719 N N . GLU A 1 92 ? 26.106 -18.564 -7.539 1.00 56.41 92 GLU A N 1
ATOM 720 C CA . GLU A 1 92 ? 26.623 -17.346 -8.200 1.00 56.41 92 GLU A CA 1
ATOM 721 C C . GLU A 1 92 ? 27.254 -16.310 -7.244 1.00 56.41 92 GLU A C 1
ATOM 723 O O . GLU A 1 92 ? 27.298 -15.116 -7.561 1.00 56.41 92 GLU A O 1
ATOM 728 N N . ASP A 1 93 ? 27.763 -16.728 -6.083 1.00 52.66 93 ASP A N 1
ATOM 729 C CA . ASP A 1 93 ? 28.423 -15.811 -5.145 1.00 52.66 93 ASP A CA 1
ATOM 730 C C . ASP A 1 93 ? 29.943 -15.726 -5.356 1.00 52.66 93 ASP A C 1
ATOM 732 O O . ASP A 1 93 ? 30.648 -16.730 -5.341 1.00 52.66 93 ASP A O 1
ATOM 736 N N . GLU A 1 94 ? 30.411 -14.484 -5.568 1.00 48.16 94 GLU A N 1
ATOM 737 C CA . GLU A 1 94 ? 31.697 -13.882 -5.133 1.00 48.16 94 GLU A CA 1
ATOM 738 C C . GLU A 1 94 ? 32.321 -12.891 -6.132 1.00 48.16 94 GLU A C 1
ATOM 740 O O . GLU A 1 94 ? 33.388 -12.329 -5.873 1.00 48.16 94 GLU A O 1
ATOM 745 N N . ARG A 1 95 ? 31.687 -12.585 -7.271 1.00 47.16 95 ARG A N 1
ATOM 746 C CA . ARG A 1 95 ? 32.257 -11.598 -8.206 1.00 47.16 95 ARG A CA 1
ATOM 747 C C . ARG A 1 95 ? 31.466 -10.296 -8.226 1.00 47.16 95 ARG A C 1
ATOM 749 O O . ARG A 1 95 ? 30.585 -10.090 -9.049 1.00 47.16 95 ARG A O 1
ATOM 756 N N . VAL A 1 96 ? 31.950 -9.393 -7.368 1.00 49.94 96 VAL A N 1
ATOM 757 C CA . VAL A 1 96 ? 31.736 -7.935 -7.343 1.00 49.94 96 VAL A CA 1
ATOM 758 C C . VAL A 1 96 ? 30.505 -7.477 -6.556 1.00 49.94 96 VAL A C 1
ATOM 760 O O . VAL A 1 96 ? 29.507 -7.053 -7.124 1.00 49.94 96 VAL A O 1
ATOM 763 N N . VAL A 1 97 ? 30.631 -7.430 -5.226 1.00 50.38 97 VAL A N 1
ATOM 764 C CA . VAL A 1 97 ? 29.815 -6.527 -4.396 1.00 50.38 97 VAL A CA 1
ATOM 765 C C . VAL A 1 97 ? 30.647 -5.277 -4.094 1.00 50.38 97 VAL A C 1
ATOM 767 O O . VAL A 1 97 ? 31.167 -5.072 -2.999 1.00 50.38 97 VAL A O 1
ATOM 770 N N . GLY A 1 98 ? 30.859 -4.448 -5.120 1.00 49.75 98 GLY A N 1
ATOM 771 C CA . GLY A 1 98 ? 31.154 -3.033 -4.877 1.00 49.75 98 GLY A CA 1
ATOM 772 C C . GLY A 1 98 ? 29.927 -2.404 -4.213 1.00 49.75 98 GLY A C 1
ATOM 773 O O . GLY A 1 98 ? 28.830 -2.842 -4.539 1.00 49.75 98 GLY A O 1
ATOM 774 N N . LYS A 1 99 ? 30.122 -1.458 -3.271 1.00 50.47 99 LYS A N 1
ATOM 775 C CA . LYS A 1 99 ? 29.077 -0.736 -2.497 1.00 50.47 99 LYS A CA 1
ATOM 776 C C . LYS A 1 99 ? 27.673 -0.975 -3.063 1.00 50.47 99 LYS A C 1
ATOM 778 O O . LYS A 1 99 ? 27.363 -0.368 -4.082 1.00 50.47 99 LYS A O 1
ATOM 783 N N . GLU A 1 100 ? 26.886 -1.850 -2.433 1.00 58.22 100 GLU A N 1
ATOM 784 C CA . GLU A 1 100 ? 25.502 -2.140 -2.831 1.00 58.22 100 GLU A CA 1
ATOM 785 C C . GLU A 1 100 ? 24.720 -0.828 -2.951 1.00 58.22 100 GLU A C 1
ATOM 787 O O . GLU A 1 100 ? 24.257 -0.254 -1.964 1.00 58.22 100 GLU A O 1
ATOM 792 N N . GLU A 1 101 ? 24.632 -0.299 -4.171 1.00 72.81 101 GLU A N 1
ATOM 793 C CA . GLU A 1 101 ? 23.652 0.715 -4.504 1.00 72.81 101 GLU A CA 1
ATOM 794 C C . GLU A 1 101 ? 22.303 0.020 -4.419 1.00 72.81 101 GLU A C 1
ATOM 796 O O . GLU A 1 101 ? 22.077 -0.966 -5.112 1.00 72.81 101 GLU A O 1
ATOM 801 N N . ASP A 1 102 ? 21.435 0.510 -3.536 1.00 83.62 102 ASP A N 1
ATOM 802 C CA . ASP A 1 102 ? 20.070 0.019 -3.387 1.00 83.62 102 ASP A CA 1
ATOM 803 C C . ASP A 1 102 ? 19.364 0.031 -4.760 1.00 83.62 102 ASP A C 1
ATOM 805 O O . ASP A 1 102 ? 19.022 1.113 -5.258 1.00 83.62 102 ASP A O 1
ATOM 809 N N . PRO A 1 103 ? 19.138 -1.138 -5.394 1.00 86.50 103 PRO A N 1
ATOM 810 C CA . PRO A 1 103 ? 18.579 -1.197 -6.740 1.00 86.50 103 PRO A CA 1
ATOM 811 C C . PRO A 1 103 ? 17.124 -0.709 -6.778 1.00 86.50 103 PRO A C 1
ATOM 813 O O . PRO A 1 103 ? 16.637 -0.296 -7.831 1.00 86.50 103 PRO A O 1
ATOM 816 N N . GLY A 1 104 ? 16.437 -0.685 -5.632 1.00 92.69 104 GLY A N 1
ATOM 817 C CA . GLY A 1 104 ? 15.085 -0.150 -5.484 1.00 92.69 104 GLY A CA 1
ATOM 818 C C . GLY A 1 104 ? 15.024 1.365 -5.509 1.00 92.69 104 GLY A C 1
ATOM 819 O O . GLY A 1 104 ? 13.961 1.941 -5.770 1.00 92.69 104 GLY A O 1
ATOM 820 N N . ARG A 1 105 ? 16.164 2.032 -5.296 1.00 93.94 105 ARG A N 1
ATOM 821 C CA . ARG A 1 105 ? 16.235 3.486 -5.164 1.00 93.94 105 ARG A CA 1
ATOM 822 C C . ARG A 1 105 ? 15.688 4.217 -6.384 1.00 93.94 105 ARG A C 1
ATOM 824 O O . ARG A 1 105 ? 15.035 5.250 -6.229 1.00 93.94 105 ARG A O 1
ATOM 831 N N . ILE A 1 106 ? 15.912 3.678 -7.583 1.00 94.81 106 ILE A N 1
ATOM 832 C CA . ILE A 1 106 ? 15.403 4.263 -8.828 1.00 94.81 106 ILE A CA 1
ATOM 833 C C . ILE A 1 106 ? 13.869 4.270 -8.868 1.00 94.81 106 ILE A C 1
ATOM 835 O O . ILE A 1 106 ? 13.266 5.284 -9.228 1.00 94.81 106 ILE A O 1
ATOM 839 N N . PHE A 1 107 ? 13.230 3.183 -8.427 1.00 97.75 107 PHE A N 1
ATOM 840 C CA . PHE A 1 107 ? 11.774 3.072 -8.372 1.00 97.75 107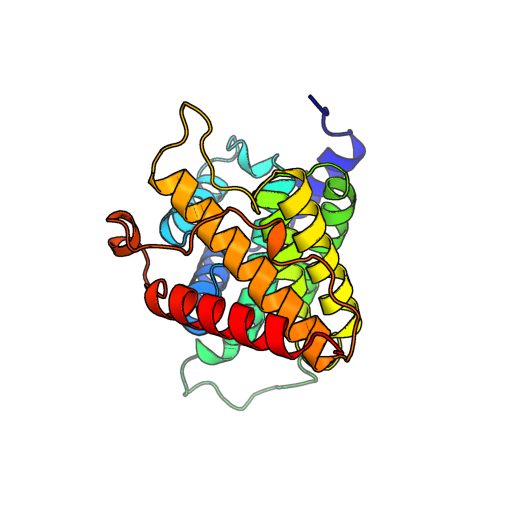 PHE A CA 1
ATOM 841 C C . PHE A 1 107 ? 11.201 3.940 -7.251 1.00 97.75 107 PHE A C 1
ATOM 843 O O . PHE A 1 107 ? 10.221 4.654 -7.468 1.00 97.75 107 PHE A O 1
ATOM 850 N N . TYR A 1 108 ? 11.858 3.965 -6.087 1.00 97.25 108 TYR A N 1
ATOM 851 C CA . TYR A 1 108 ? 11.499 4.847 -4.979 1.00 97.25 108 TYR A CA 1
ATOM 852 C C . TYR A 1 108 ? 11.519 6.325 -5.385 1.00 97.25 108 TYR A C 1
ATOM 854 O O . TYR A 1 108 ? 10.568 7.056 -5.105 1.00 97.25 108 TYR A O 1
ATOM 862 N N . ASP A 1 109 ? 12.577 6.785 -6.060 1.00 96.62 109 ASP A N 1
ATOM 863 C CA . ASP A 1 109 ? 12.694 8.190 -6.450 1.00 96.62 109 ASP A CA 1
ATOM 864 C C . ASP A 1 109 ? 11.599 8.599 -7.447 1.00 96.62 109 ASP A C 1
ATOM 866 O O . ASP A 1 109 ? 11.038 9.693 -7.329 1.00 96.62 109 ASP A O 1
ATOM 870 N N . GLN A 1 110 ? 11.219 7.712 -8.372 1.00 97.75 110 GLN A N 1
ATOM 871 C CA . GLN A 1 110 ? 10.085 7.945 -9.270 1.00 97.75 110 GLN A CA 1
ATOM 872 C C . GLN A 1 110 ? 8.740 7.922 -8.534 1.00 97.75 110 GLN A C 1
ATOM 874 O O . GLN A 1 110 ? 7.920 8.824 -8.727 1.00 97.75 110 GLN A O 1
ATOM 879 N N . ALA A 1 111 ? 8.518 6.938 -7.659 1.00 98.31 111 ALA A N 1
ATOM 880 C CA . ALA A 1 111 ? 7.304 6.837 -6.855 1.00 98.31 111 ALA A CA 1
ATOM 881 C C . ALA A 1 111 ? 7.120 8.074 -5.968 1.00 98.31 111 ALA A C 1
ATOM 883 O O . ALA A 1 111 ? 6.025 8.624 -5.913 1.00 98.31 111 ALA A O 1
ATOM 884 N N . ARG A 1 112 ? 8.195 8.574 -5.347 1.00 97.62 112 ARG A N 1
ATOM 885 C CA . ARG A 1 112 ? 8.199 9.803 -4.540 1.00 97.62 112 ARG A CA 1
ATOM 886 C C . ARG A 1 112 ? 7.788 11.035 -5.347 1.00 97.62 112 ARG A C 1
ATOM 888 O O . ARG A 1 112 ? 7.044 11.869 -4.835 1.00 97.62 112 ARG A O 1
ATOM 895 N N . ILE A 1 113 ? 8.243 11.153 -6.595 1.00 97.75 113 ILE A N 1
ATOM 896 C CA . ILE A 1 113 ? 7.837 12.247 -7.491 1.00 97.75 113 ILE A CA 1
ATOM 897 C C . ILE A 1 113 ? 6.332 12.177 -7.780 1.00 97.75 113 ILE A C 1
ATOM 899 O O . ILE A 1 113 ? 5.656 13.199 -7.699 1.00 97.75 113 ILE A O 1
ATOM 903 N N . LEU A 1 114 ? 5.799 10.989 -8.083 1.00 98.06 114 LEU A N 1
ATOM 904 C CA . LEU A 1 114 ? 4.361 10.808 -8.322 1.00 98.06 114 LEU A CA 1
ATOM 905 C C . LEU A 1 114 ? 3.529 10.959 -7.043 1.00 98.06 114 LEU A C 1
ATOM 907 O O . LEU A 1 114 ? 2.400 11.436 -7.100 1.00 98.06 114 LEU A O 1
ATOM 911 N N . MET A 1 115 ? 4.087 10.615 -5.879 1.00 98.12 115 MET A N 1
ATOM 912 C CA . MET A 1 115 ? 3.410 10.770 -4.593 1.00 98.12 115 MET A CA 1
ATOM 913 C C . MET A 1 115 ? 3.056 12.228 -4.311 1.00 98.12 115 MET A C 1
ATOM 915 O O . MET A 1 115 ? 2.012 12.489 -3.721 1.00 98.12 115 MET A O 1
ATOM 919 N N . ALA A 1 116 ? 3.885 13.174 -4.767 1.00 96.50 116 ALA A N 1
ATOM 920 C CA . ALA A 1 116 ? 3.609 14.602 -4.640 1.00 96.50 116 ALA A CA 1
ATOM 921 C C . ALA A 1 116 ? 2.298 15.004 -5.334 1.00 96.50 116 ALA A C 1
ATOM 923 O O . ALA A 1 116 ? 1.551 15.814 -4.793 1.00 96.50 116 ALA A O 1
ATOM 924 N N . ASP A 1 117 ? 1.982 14.386 -6.477 1.00 95.94 117 ASP A N 1
ATOM 925 C CA . ASP A 1 117 ? 0.713 14.600 -7.180 1.00 95.94 117 ASP A CA 1
ATOM 926 C C . ASP A 1 117 ? -0.467 13.949 -6.454 1.00 95.94 117 ASP A C 1
ATOM 928 O O . ASP A 1 117 ? -1.618 14.295 -6.696 1.00 95.94 117 ASP A O 1
ATOM 932 N N . LEU A 1 118 ? -0.212 12.964 -5.597 1.00 96.62 118 LEU A N 1
ATOM 933 C CA . LEU A 1 118 ? -1.248 12.221 -4.892 1.00 96.62 118 LEU A CA 1
ATOM 934 C C . LEU A 1 118 ? -1.523 12.772 -3.495 1.00 96.62 118 LEU A C 1
ATOM 936 O O . LEU A 1 118 ? -2.430 12.254 -2.854 1.00 96.62 118 LEU A O 1
ATOM 940 N N . ILE A 1 119 ? -0.775 13.763 -2.986 1.00 95.25 119 ILE A N 1
ATOM 941 C CA . ILE A 1 119 ? -0.856 14.235 -1.586 1.00 95.25 119 ILE A CA 1
ATOM 942 C C . ILE A 1 119 ? -2.301 14.540 -1.167 1.00 95.25 119 ILE A C 1
ATOM 944 O O . ILE A 1 119 ? -2.756 14.011 -0.150 1.00 95.25 119 ILE A O 1
ATOM 948 N N . ASP A 1 120 ? -3.021 15.307 -1.976 1.00 92.44 120 ASP A N 1
ATOM 949 C CA . ASP A 1 120 ? -4.385 15.799 -1.755 1.00 92.44 120 ASP A CA 1
ATOM 950 C C . ASP A 1 120 ? -5.485 14.908 -2.358 1.00 92.44 120 ASP A C 1
ATOM 952 O O . ASP A 1 120 ? -6.666 15.199 -2.188 1.00 92.44 120 ASP A O 1
ATOM 956 N N . ARG A 1 121 ? -5.121 13.788 -2.999 1.00 94.88 121 ARG A N 1
ATOM 957 C CA . ARG A 1 121 ? -6.057 12.838 -3.626 1.00 94.88 121 ARG A CA 1
ATOM 958 C C . ARG A 1 121 ? -6.077 11.503 -2.882 1.00 94.88 121 ARG A C 1
ATOM 960 O O . ARG A 1 121 ? -5.428 10.543 -3.309 1.00 94.88 121 ARG A O 1
ATOM 967 N N . PRO A 1 122 ? -6.763 11.421 -1.728 1.00 95.00 122 PRO A N 1
ATOM 968 C CA . PRO A 1 122 ? -6.836 10.192 -0.960 1.00 95.00 122 PRO A CA 1
ATOM 969 C C . PRO A 1 122 ? -7.725 9.169 -1.689 1.00 95.00 122 PRO A C 1
ATOM 971 O O . PRO A 1 122 ? -8.896 9.392 -1.973 1.00 95.00 122 PRO A O 1
ATOM 974 N N . CYS A 1 123 ? -7.134 8.027 -2.011 1.00 95.62 123 CYS A N 1
ATOM 975 C CA . CYS A 1 123 ? -7.772 6.837 -2.572 1.00 95.62 123 CYS A CA 1
ATOM 976 C C . CYS A 1 123 ? -7.006 5.585 -2.118 1.00 95.62 123 CYS A C 1
ATOM 978 O O . CYS A 1 123 ? -5.866 5.704 -1.653 1.00 95.62 123 CYS A O 1
ATOM 980 N N . LEU A 1 124 ? -7.581 4.388 -2.295 1.00 96.44 124 LEU A N 1
ATOM 981 C CA . LEU A 1 124 ? -6.943 3.123 -1.892 1.00 96.44 124 LEU A CA 1
ATOM 982 C C . LEU A 1 124 ? -5.504 2.998 -2.414 1.00 96.44 124 LEU A C 1
ATOM 984 O O . LEU A 1 124 ? -4.590 2.738 -1.636 1.00 96.44 124 LEU A O 1
ATOM 988 N N . ARG A 1 125 ? -5.274 3.303 -3.697 1.00 96.88 125 ARG A N 1
ATOM 989 C CA . ARG A 1 125 ? -3.932 3.251 -4.301 1.00 96.88 125 ARG A CA 1
ATOM 990 C C . ARG A 1 125 ? -2.957 4.237 -3.675 1.00 96.88 125 ARG A C 1
ATOM 992 O O . ARG A 1 125 ? -1.815 3.880 -3.424 1.00 96.88 125 ARG A O 1
ATOM 999 N N . SER A 1 126 ? -3.398 5.460 -3.382 1.00 97.88 126 SER A N 1
ATOM 1000 C CA . SER A 1 126 ? -2.541 6.454 -2.724 1.00 97.88 126 SER A CA 1
ATOM 1001 C C . SER A 1 126 ? -2.174 6.048 -1.289 1.00 97.88 126 SER A C 1
ATOM 1003 O O . SER A 1 126 ? -1.069 6.347 -0.841 1.00 97.88 126 SER A O 1
ATOM 1005 N N . VAL A 1 127 ? -3.076 5.348 -0.581 1.00 98.69 127 VAL A N 1
ATOM 1006 C CA . VAL A 1 127 ? -2.809 4.782 0.750 1.00 98.69 127 VAL A CA 1
ATOM 1007 C C . VAL A 1 127 ? -1.763 3.682 0.629 1.00 98.69 127 VAL A C 1
ATOM 1009 O O . VAL A 1 127 ? -0.738 3.756 1.299 1.00 98.69 127 VAL A O 1
ATOM 1012 N N . GLN A 1 128 ? -1.984 2.711 -0.263 1.00 98.44 128 GLN A N 1
ATOM 1013 C CA . GLN A 1 128 ? -1.062 1.596 -0.488 1.00 98.44 128 GLN A CA 1
ATOM 1014 C C . GLN A 1 128 ? 0.322 2.078 -0.926 1.00 98.44 128 GLN A C 1
ATOM 1016 O O . GLN A 1 128 ? 1.325 1.624 -0.392 1.00 98.44 128 GLN A O 1
ATOM 1021 N N . ALA A 1 129 ? 0.395 3.039 -1.847 1.00 98.50 129 ALA A N 1
ATOM 1022 C CA . ALA A 1 129 ? 1.660 3.601 -2.301 1.00 98.50 129 ALA A CA 1
ATOM 1023 C C . ALA A 1 129 ? 2.424 4.288 -1.158 1.00 98.50 129 ALA A C 1
ATOM 1025 O O . ALA A 1 129 ? 3.603 4.011 -0.958 1.00 98.50 129 ALA A O 1
ATOM 1026 N N . ALA A 1 130 ? 1.765 5.146 -0.368 1.00 98.56 130 ALA A N 1
ATOM 1027 C CA . ALA A 1 130 ? 2.412 5.802 0.771 1.00 98.56 130 ALA A CA 1
ATOM 1028 C C . ALA A 1 130 ? 2.855 4.784 1.834 1.00 98.56 130 ALA A C 1
ATOM 1030 O O . ALA A 1 130 ? 3.951 4.898 2.379 1.00 98.56 130 ALA A O 1
ATOM 1031 N N . TYR A 1 131 ? 2.020 3.775 2.085 1.00 98.44 131 TYR A N 1
ATOM 1032 C CA . TYR A 1 131 ? 2.294 2.688 3.016 1.00 98.44 131 TYR A CA 1
ATOM 1033 C C . TYR A 1 131 ? 3.529 1.883 2.596 1.00 98.44 131 TYR A C 1
ATOM 1035 O O . TYR A 1 131 ? 4.486 1.791 3.360 1.00 98.44 131 TYR A O 1
ATOM 1043 N N . VAL A 1 132 ? 3.559 1.384 1.358 1.00 98.06 132 VAL A N 1
ATOM 1044 C CA . VAL A 1 132 ? 4.672 0.590 0.818 1.00 98.06 132 VAL A CA 1
ATOM 1045 C C . VAL A 1 132 ? 5.969 1.404 0.742 1.00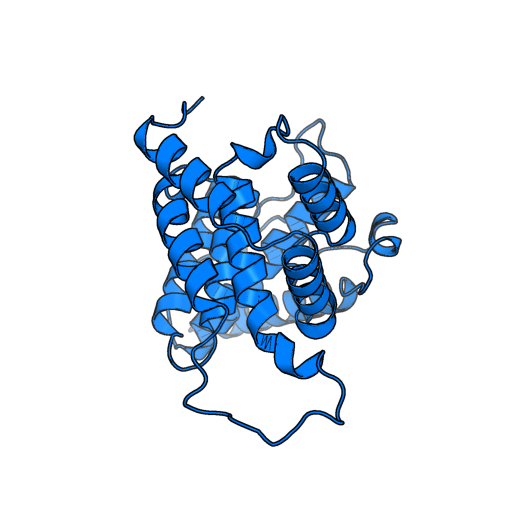 98.06 132 VAL A C 1
ATOM 1047 O O . VAL A 1 132 ? 7.026 0.885 1.091 1.00 98.06 132 VAL A O 1
ATOM 1050 N N . LEU A 1 133 ? 5.914 2.697 0.390 1.00 97.69 133 LEU A N 1
ATOM 1051 C CA . LEU A 1 133 ? 7.089 3.580 0.466 1.00 97.69 133 LEU A CA 1
ATOM 1052 C C . LEU A 1 133 ? 7.606 3.720 1.903 1.00 97.69 133 LEU A C 1
ATOM 1054 O O . LEU A 1 133 ? 8.815 3.701 2.129 1.00 97.69 133 LEU A O 1
ATOM 1058 N N . GLY A 1 134 ? 6.704 3.830 2.881 1.00 96.81 134 GLY A N 1
ATOM 1059 C CA . GLY A 1 134 ? 7.067 3.830 4.295 1.00 96.81 134 GLY A CA 1
ATOM 1060 C C . GLY A 1 134 ? 7.769 2.539 4.706 1.00 96.81 134 GLY A C 1
ATOM 1061 O O . GLY A 1 134 ? 8.782 2.597 5.402 1.00 96.81 134 GLY A O 1
ATOM 1062 N N . VAL A 1 135 ? 7.262 1.390 4.253 1.00 96.06 135 VAL A N 1
ATOM 1063 C CA . VAL A 1 135 ? 7.828 0.058 4.525 1.00 96.06 135 VAL A CA 1
ATOM 1064 C C . VAL A 1 135 ? 9.226 -0.067 3.925 1.00 96.06 135 VAL A C 1
ATOM 1066 O O . VAL A 1 135 ? 10.162 -0.432 4.631 1.00 96.06 135 VAL A O 1
ATOM 1069 N N . TYR A 1 136 ? 9.388 0.316 2.658 1.00 95.69 136 TYR A N 1
ATOM 1070 C CA . TYR A 1 136 ? 10.672 0.304 1.956 1.00 95.69 136 TYR A CA 1
ATOM 1071 C C . TYR A 1 136 ? 11.755 1.117 2.689 1.00 95.69 136 TYR A C 1
ATOM 1073 O O . TYR A 1 136 ? 12.916 0.714 2.702 1.00 95.69 136 TYR A O 1
ATOM 1081 N N . LEU A 1 137 ? 11.378 2.215 3.356 1.00 94.00 137 LEU A N 1
ATOM 1082 C CA . LEU A 1 137 ? 12.284 3.091 4.112 1.00 94.00 137 LEU A CA 1
ATOM 1083 C C . LEU A 1 137 ? 12.538 2.652 5.566 1.00 94.00 137 LEU A C 1
ATOM 1085 O O . LEU A 1 137 ? 13.260 3.343 6.285 1.00 94.00 137 LEU A O 1
ATOM 1089 N N . MET A 1 138 ? 11.934 1.557 6.039 1.00 90.62 138 MET A N 1
ATOM 1090 C CA . MET A 1 138 ? 12.130 1.088 7.416 1.00 90.62 138 MET A CA 1
ATOM 1091 C C . MET A 1 138 ? 13.556 0.648 7.784 1.00 90.62 138 MET A C 1
ATOM 1093 O O . MET A 1 138 ? 13.867 0.742 8.977 1.00 90.62 138 MET A O 1
ATOM 1097 N N . PRO A 1 139 ? 14.434 0.184 6.864 1.00 85.44 139 PRO A N 1
ATOM 1098 C CA . PRO A 1 139 ? 15.831 -0.047 7.208 1.00 85.44 139 PRO A CA 1
ATOM 1099 C C . PRO A 1 139 ? 16.427 1.166 7.939 1.00 85.44 139 PRO A C 1
ATOM 1101 O O . PRO A 1 139 ? 16.126 2.319 7.622 1.00 85.44 139 PRO A O 1
ATOM 1104 N N . ALA A 1 140 ? 17.252 0.911 8.959 1.00 65.25 140 ALA A N 1
ATOM 1105 C CA . ALA A 1 140 ? 17.580 1.886 10.006 1.00 65.25 140 ALA A CA 1
ATOM 1106 C C . ALA A 1 140 ? 18.142 3.237 9.506 1.00 65.25 140 ALA A C 1
ATOM 1108 O O . ALA A 1 140 ? 18.021 4.244 10.202 1.00 65.25 140 ALA A O 1
ATOM 1109 N N . SER A 1 141 ? 18.712 3.290 8.299 1.00 74.69 141 SER A N 1
ATOM 1110 C CA . SER A 1 141 ? 19.241 4.509 7.678 1.00 74.69 141 SER A CA 1
ATOM 1111 C C . SER A 1 141 ? 18.171 5.528 7.253 1.00 74.69 141 SER A C 1
ATOM 1113 O O . SER A 1 141 ? 18.502 6.702 7.088 1.00 74.69 141 SER A O 1
ATOM 1115 N N . ALA A 1 142 ? 16.901 5.130 7.102 1.00 82.25 142 ALA A N 1
ATOM 1116 C CA . ALA A 1 142 ? 15.830 5.994 6.590 1.00 82.25 142 ALA A CA 1
ATOM 1117 C C . ALA A 1 142 ? 14.564 6.037 7.471 1.00 82.25 142 ALA A C 1
ATOM 1119 O O . ALA A 1 142 ? 13.521 6.546 7.047 1.00 82.25 142 ALA A O 1
ATOM 1120 N N . ILE A 1 143 ? 14.661 5.602 8.732 1.00 87.50 143 ILE A N 1
ATOM 1121 C CA . ILE A 1 143 ? 13.513 5.463 9.644 1.00 87.50 143 ILE A CA 1
ATOM 1122 C C . ILE A 1 143 ? 12.716 6.766 9.858 1.00 87.50 143 ILE A C 1
ATOM 1124 O O . ILE A 1 143 ? 11.493 6.736 9.986 1.00 87.50 143 ILE A O 1
ATOM 1128 N N . SER A 1 144 ? 13.374 7.931 9.829 1.00 90.00 144 SER A N 1
ATOM 1129 C CA . SER A 1 144 ? 12.694 9.233 9.917 1.00 90.00 144 SER A CA 1
ATOM 1130 C C . SER A 1 144 ? 11.790 9.501 8.711 1.00 90.00 144 SER A C 1
ATOM 1132 O O . SER A 1 144 ? 10.696 10.038 8.869 1.00 90.00 144 SER A O 1
ATOM 1134 N N . ALA A 1 145 ? 12.226 9.118 7.508 1.00 93.06 145 ALA A N 1
ATOM 1135 C CA . ALA A 1 145 ? 11.418 9.241 6.299 1.00 93.06 145 ALA A CA 1
ATOM 1136 C C . ALA A 1 145 ? 10.293 8.196 6.293 1.00 93.06 145 ALA A C 1
ATOM 1138 O O . ALA A 1 145 ? 9.155 8.539 5.975 1.00 93.06 145 ALA A O 1
ATOM 1139 N N . SER A 1 146 ? 10.585 6.965 6.732 1.00 94.94 146 SER A N 1
ATOM 1140 C CA . SER A 1 146 ? 9.573 5.927 6.954 1.00 94.94 146 SER A CA 1
ATOM 1141 C C . SER A 1 146 ? 8.437 6.430 7.850 1.00 94.94 146 SER A C 1
ATOM 1143 O O . SER A 1 146 ? 7.279 6.388 7.444 1.00 94.94 146 SER A O 1
ATOM 1145 N N . TYR A 1 147 ? 8.759 7.024 9.005 1.00 94.25 147 TYR A N 1
ATOM 1146 C CA . TYR A 1 147 ? 7.775 7.618 9.917 1.00 94.25 147 TYR A CA 1
ATOM 1147 C C . TYR A 1 147 ? 6.861 8.648 9.228 1.00 94.25 147 TYR A C 1
ATOM 1149 O O . TYR A 1 147 ? 5.643 8.623 9.416 1.00 94.25 147 TYR A O 1
ATOM 1157 N N . VAL A 1 148 ? 7.416 9.527 8.384 1.00 95.56 148 VAL A N 1
ATOM 1158 C CA . VAL A 1 148 ? 6.626 10.527 7.642 1.00 95.56 148 VAL A CA 1
ATOM 1159 C C . VAL A 1 148 ? 5.670 9.862 6.649 1.00 95.56 148 VAL A C 1
ATOM 1161 O O . VAL A 1 148 ? 4.499 10.247 6.588 1.00 95.56 148 VAL A O 1
ATOM 1164 N N . TYR A 1 149 ? 6.132 8.856 5.903 1.00 97.12 149 TYR A N 1
ATOM 1165 C CA . TYR A 1 149 ? 5.290 8.113 4.963 1.00 97.12 149 TYR A CA 1
ATOM 1166 C C . TYR A 1 149 ? 4.213 7.277 5.661 1.00 97.12 149 TYR A C 1
ATOM 1168 O O . TYR A 1 149 ? 3.076 7.274 5.193 1.00 97.12 149 TYR A O 1
ATOM 1176 N N . MET A 1 150 ? 4.509 6.654 6.808 1.00 96.44 150 MET A N 1
ATOM 1177 C CA . MET A 1 150 ? 3.497 5.953 7.612 1.00 96.44 150 MET A CA 1
ATOM 1178 C C . MET A 1 150 ? 2.410 6.916 8.094 1.00 96.44 150 MET A C 1
ATOM 1180 O O . MET A 1 150 ? 1.222 6.641 7.938 1.00 96.44 150 MET A O 1
ATOM 1184 N N . GLY A 1 151 ? 2.799 8.095 8.589 1.00 96.81 151 GLY A N 1
ATOM 1185 C CA . GLY A 1 151 ? 1.844 9.139 8.959 1.00 96.81 151 GLY A CA 1
ATOM 1186 C C . GLY A 1 151 ? 1.029 9.655 7.765 1.00 96.81 151 GLY A C 1
ATOM 1187 O O . GLY A 1 151 ? -0.149 9.980 7.913 1.00 96.81 151 GLY A O 1
ATOM 1188 N N . LEU A 1 152 ? 1.620 9.731 6.566 1.00 97.81 152 LEU A N 1
ATOM 1189 C CA . LEU A 1 152 ? 0.895 10.072 5.338 1.00 97.81 152 LEU A CA 1
ATOM 1190 C C . LEU A 1 152 ? -0.122 8.984 4.966 1.00 97.81 152 LEU A C 1
ATOM 1192 O O . LEU A 1 152 ? -1.278 9.310 4.700 1.00 97.81 152 LEU A O 1
ATOM 1196 N N . ALA A 1 153 ? 0.284 7.713 4.983 1.00 98.50 153 ALA A N 1
ATOM 1197 C CA . ALA A 1 153 ? -0.590 6.575 4.710 1.00 98.50 153 ALA A CA 1
ATOM 1198 C C . ALA A 1 153 ? -1.773 6.534 5.686 1.00 98.50 153 ALA A C 1
ATOM 1200 O O . ALA A 1 153 ? -2.917 6.421 5.248 1.00 98.50 153 ALA A O 1
ATOM 1201 N N . LEU A 1 154 ? -1.514 6.731 6.984 1.00 98.31 154 LEU A N 1
ATOM 1202 C CA . LEU A 1 154 ? -2.549 6.794 8.014 1.00 98.31 154 LEU A CA 1
ATOM 1203 C C . LEU A 1 154 ? -3.544 7.931 7.750 1.00 98.31 154 LEU A C 1
ATOM 1205 O O . LEU A 1 154 ? -4.747 7.694 7.719 1.00 98.31 154 LEU A O 1
ATOM 1209 N N . ARG A 1 155 ? -3.071 9.160 7.495 1.00 98.06 155 ARG A N 1
ATOM 1210 C CA . ARG A 1 155 ? -3.965 10.301 7.209 1.00 98.06 155 ARG A CA 1
ATOM 1211 C C . ARG A 1 155 ? -4.800 10.086 5.949 1.00 98.06 155 ARG A C 1
ATOM 1213 O O . ARG A 1 155 ? -5.979 10.424 5.943 1.00 98.06 155 ARG A O 1
ATOM 1220 N N . LYS A 1 156 ? -4.224 9.490 4.901 1.00 98.38 156 LYS A N 1
ATOM 1221 C CA . LYS A 1 156 ? -4.964 9.121 3.685 1.00 98.38 156 LYS A CA 1
ATOM 1222 C C . LYS A 1 156 ? -6.018 8.047 3.960 1.00 98.38 156 LYS A C 1
ATOM 1224 O O . LYS A 1 156 ? -7.132 8.160 3.460 1.00 98.38 156 LYS A O 1
ATOM 1229 N N . ALA A 1 157 ? -5.684 7.040 4.768 1.00 98.50 157 ALA A N 1
ATOM 1230 C CA . ALA A 1 157 ? -6.606 5.981 5.169 1.00 98.50 157 ALA A CA 1
ATOM 1231 C C . ALA A 1 157 ? -7.786 6.540 5.978 1.00 98.50 157 ALA A C 1
ATOM 1233 O O . ALA A 1 157 ? -8.934 6.182 5.722 1.00 98.50 157 ALA A O 1
ATOM 1234 N N . LEU A 1 158 ? -7.517 7.468 6.901 1.00 98.06 158 LEU A N 1
ATOM 1235 C CA . LEU A 1 158 ? -8.549 8.190 7.648 1.00 98.06 158 LEU A CA 1
ATOM 1236 C C . LEU A 1 158 ? -9.441 9.022 6.719 1.00 98.06 158 LEU A C 1
ATOM 1238 O O . LEU A 1 158 ? -10.659 8.964 6.852 1.00 98.06 158 LEU A O 1
ATOM 1242 N N . ALA A 1 159 ? -8.851 9.736 5.754 1.00 97.75 159 ALA A N 1
ATOM 1243 C CA . ALA A 1 159 ? -9.579 10.601 4.825 1.00 97.75 159 ALA A CA 1
ATOM 1244 C C . ALA A 1 159 ? -10.584 9.849 3.934 1.00 97.75 159 ALA A C 1
ATOM 1246 O O . ALA A 1 159 ? -11.612 10.419 3.584 1.00 97.75 159 ALA A O 1
ATOM 1247 N N . ILE A 1 160 ? -10.318 8.581 3.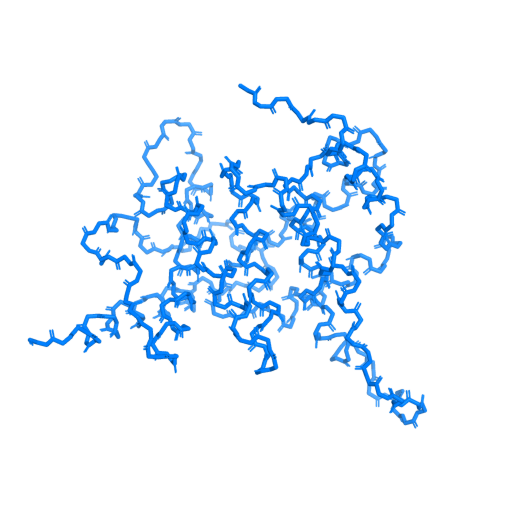595 1.00 97.12 160 ILE A N 1
ATOM 1248 C CA . ILE A 1 160 ? -11.272 7.717 2.868 1.00 97.12 160 ILE A CA 1
ATOM 1249 C C . ILE A 1 160 ? -12.068 6.776 3.785 1.00 97.12 160 ILE A C 1
ATOM 1251 O O . ILE A 1 160 ? -12.703 5.845 3.299 1.00 97.12 160 ILE A O 1
ATOM 1255 N N . GLY A 1 161 ? -12.004 6.974 5.105 1.00 97.50 161 GLY A N 1
ATOM 1256 C CA . GLY A 1 161 ? -12.824 6.229 6.058 1.00 97.50 161 GLY A CA 1
ATOM 1257 C C . GLY A 1 161 ? -12.399 4.781 6.322 1.00 97.50 161 GLY A C 1
ATOM 1258 O O . GLY A 1 161 ? -13.209 4.025 6.837 1.00 97.50 161 GLY A O 1
ATOM 1259 N N . LEU A 1 162 ? -11.152 4.365 6.046 1.00 98.12 162 LEU A N 1
ATOM 1260 C CA . LEU A 1 162 ? -10.735 2.960 6.258 1.00 98.12 162 LEU A CA 1
ATOM 1261 C C . LEU A 1 162 ? -10.791 2.497 7.726 1.00 98.12 162 LEU A C 1
ATOM 1263 O O . LEU A 1 162 ? -10.849 1.303 7.992 1.00 98.12 162 LEU A O 1
ATOM 1267 N N . HIS A 1 163 ? -10.769 3.436 8.670 1.00 98.06 163 HIS A N 1
ATOM 1268 C CA . HIS A 1 163 ? -10.922 3.180 10.105 1.00 98.06 163 HIS A CA 1
ATOM 1269 C C . HIS A 1 163 ? -12.351 2.829 10.526 1.00 98.06 163 HIS A C 1
ATOM 1271 O O . HIS A 1 163 ? -12.570 2.381 11.656 1.00 98.06 163 HIS A O 1
ATOM 1277 N N . LEU A 1 164 ? -13.313 3.050 9.633 1.00 97.75 164 LEU A N 1
ATOM 1278 C CA . LEU A 1 164 ? -14.715 2.762 9.851 1.00 97.75 164 LEU A CA 1
ATOM 1279 C C . LEU A 1 164 ? -15.069 1.408 9.242 1.00 97.75 164 LEU A C 1
ATOM 1281 O O . LEU A 1 164 ? -14.477 0.982 8.249 1.00 97.75 164 LEU A O 1
ATOM 1285 N N . GLU A 1 165 ? -16.037 0.718 9.838 1.00 97.12 165 GLU A N 1
ATOM 1286 C CA . GLU A 1 165 ? -16.576 -0.498 9.235 1.00 97.12 165 GLU A CA 1
ATOM 1287 C C . GLU A 1 165 ? -17.236 -0.157 7.889 1.00 97.12 165 GLU A C 1
ATOM 1289 O O . GLU A 1 165 ? -18.133 0.685 7.863 1.00 97.12 165 GLU A O 1
ATOM 1294 N N . PRO A 1 166 ? -16.823 -0.788 6.774 1.00 92.75 166 PRO A N 1
ATOM 1295 C CA . PRO A 1 166 ? -17.371 -0.465 5.464 1.00 92.75 166 PRO A CA 1
ATOM 1296 C C . PRO A 1 166 ? -18.803 -1.005 5.333 1.00 92.75 166 PRO A C 1
ATOM 1298 O O . PRO A 1 166 ? -19.022 -2.205 5.139 1.00 92.75 166 PRO A O 1
ATOM 1301 N N . ASP A 1 167 ? -19.780 -0.107 5.421 1.00 88.88 167 ASP A N 1
ATOM 1302 C CA . ASP A 1 167 ? -21.218 -0.382 5.326 1.00 88.88 167 ASP A CA 1
ATOM 1303 C C . ASP A 1 167 ? -21.866 0.173 4.041 1.00 88.88 167 ASP A C 1
ATOM 1305 O O . ASP A 1 167 ? -23.072 0.025 3.839 1.00 88.88 167 ASP A O 1
ATOM 1309 N N . GLU A 1 168 ? -21.058 0.745 3.140 1.00 87.81 168 GLU A N 1
ATOM 1310 C CA . GLU A 1 168 ? -21.514 1.332 1.878 1.00 87.81 168 GLU A CA 1
ATOM 1311 C C . GLU A 1 168 ? -22.286 0.313 1.008 1.00 87.81 168 GLU A C 1
ATOM 1313 O O . GLU A 1 168 ? -21.769 -0.773 0.696 1.00 87.81 168 GLU A O 1
ATOM 1318 N N . PRO A 1 169 ? -23.509 0.656 0.554 1.00 85.69 169 PRO A N 1
ATOM 1319 C CA . PRO A 1 169 ? -24.256 -0.166 -0.389 1.00 85.69 169 PRO A CA 1
ATOM 1320 C C . PRO A 1 169 ? -23.483 -0.342 -1.702 1.00 85.69 169 PRO A C 1
ATOM 1322 O O . PRO A 1 169 ? -23.103 0.635 -2.341 1.00 85.69 169 PRO A O 1
ATOM 1325 N N . GLY A 1 170 ? -23.286 -1.591 -2.127 1.00 88.62 170 GLY A N 1
ATOM 1326 C CA . GLY A 1 170 ? -22.623 -1.926 -3.393 1.00 88.62 170 GLY A CA 1
ATOM 1327 C C . GLY A 1 170 ? -21.174 -2.396 -3.269 1.00 88.62 170 GLY A C 1
ATOM 1328 O O . GLY A 1 170 ? -20.663 -2.948 -4.238 1.00 88.62 170 GLY A O 1
ATOM 1329 N N . LEU A 1 171 ? -20.536 -2.267 -2.098 1.00 91.56 171 LEU A N 1
ATOM 1330 C CA . LEU A 1 171 ? -19.250 -2.925 -1.855 1.00 91.56 171 LEU A CA 1
ATOM 1331 C C . LEU A 1 171 ? -19.444 -4.434 -1.688 1.00 91.56 171 LEU A C 1
ATOM 1333 O O . LEU A 1 171 ? -20.222 -4.885 -0.838 1.00 91.56 171 LEU A O 1
ATOM 1337 N N . SER A 1 172 ? -18.698 -5.210 -2.471 1.00 93.06 172 SER A N 1
ATOM 1338 C CA . SER A 1 172 ? -18.604 -6.658 -2.296 1.00 93.06 172 SER A CA 1
ATOM 1339 C C . SER A 1 172 ? -17.944 -7.010 -0.958 1.00 93.06 172 SER A C 1
ATOM 1341 O O . SER A 1 172 ? -17.198 -6.218 -0.376 1.00 93.06 172 SER A O 1
ATOM 1343 N N . GLU A 1 173 ? -18.201 -8.217 -0.450 1.00 91.62 173 GLU A N 1
ATOM 1344 C CA . GLU A 1 173 ? -17.565 -8.675 0.792 1.00 91.62 173 GLU A CA 1
ATOM 1345 C C . GLU A 1 173 ? -16.036 -8.735 0.677 1.00 91.62 173 GLU A C 1
ATOM 1347 O O . GLU A 1 173 ? -15.348 -8.414 1.646 1.00 91.62 173 GLU A O 1
ATOM 1352 N N . ASP A 1 174 ? -15.513 -9.048 -0.510 1.00 92.19 174 ASP A N 1
ATOM 1353 C CA . ASP A 1 174 ? -14.075 -9.056 -0.781 1.00 92.19 174 ASP A CA 1
ATOM 1354 C C . ASP A 1 174 ? -13.480 -7.644 -0.697 1.00 92.19 174 ASP A C 1
ATOM 1356 O O . ASP A 1 174 ? -12.463 -7.435 -0.039 1.00 92.19 174 ASP A O 1
ATOM 1360 N N . GLU A 1 175 ? -14.136 -6.638 -1.285 1.00 93.06 175 GLU A N 1
ATOM 1361 C CA . GLU A 1 175 ? -13.669 -5.247 -1.212 1.00 93.06 175 GLU A CA 1
ATOM 1362 C C . GLU A 1 175 ? -13.697 -4.701 0.217 1.00 93.06 175 GLU A C 1
ATOM 1364 O O . GLU A 1 175 ? -12.774 -3.994 0.635 1.00 93.06 175 GLU A O 1
ATOM 1369 N N . LYS A 1 176 ? -14.740 -5.033 0.987 1.00 95.44 176 LYS A N 1
ATOM 1370 C CA . LYS A 1 176 ? -14.810 -4.688 2.414 1.00 95.44 176 LYS A CA 1
ATOM 1371 C C . LYS A 1 176 ? -13.646 -5.306 3.175 1.00 95.44 176 LYS A C 1
ATOM 1373 O O . LYS A 1 176 ? -13.017 -4.636 3.992 1.00 95.44 176 LYS A O 1
ATOM 1378 N N . GLU A 1 177 ? -13.342 -6.567 2.893 1.00 95.19 177 GLU A N 1
ATOM 1379 C CA . GLU A 1 177 ? -12.265 -7.284 3.558 1.00 95.19 177 GLU A CA 1
ATOM 1380 C C . GLU A 1 177 ? -10.885 -6.717 3.203 1.00 95.19 177 GLU A C 1
ATOM 1382 O O . GLU A 1 177 ? -10.089 -6.436 4.099 1.00 95.19 177 GLU A O 1
ATOM 1387 N N . MET A 1 178 ? -10.629 -6.415 1.929 1.00 94.56 178 MET A N 1
ATOM 1388 C CA . MET A 1 178 ? -9.400 -5.739 1.495 1.00 94.56 178 MET A CA 1
ATOM 1389 C C . MET A 1 178 ? -9.209 -4.383 2.194 1.00 94.56 178 MET A C 1
ATOM 1391 O O . MET A 1 178 ? -8.095 -4.041 2.598 1.00 94.56 178 MET A O 1
ATOM 1395 N N . ARG A 1 179 ? -10.292 -3.615 2.388 1.00 97.06 179 ARG A N 1
ATOM 1396 C CA . ARG A 1 179 ? -10.266 -2.338 3.125 1.00 97.06 179 ARG A CA 1
ATOM 1397 C C . ARG A 1 179 ? -9.919 -2.530 4.601 1.00 97.06 179 ARG A C 1
ATOM 1399 O O . ARG A 1 179 ? -9.060 -1.802 5.099 1.00 97.06 179 ARG A O 1
ATOM 1406 N N . ARG A 1 180 ? -10.519 -3.520 5.281 1.00 97.75 180 ARG A N 1
ATOM 1407 C CA . ARG A 1 180 ? -10.180 -3.861 6.679 1.00 97.75 180 ARG A CA 1
ATOM 1408 C C . ARG A 1 180 ? -8.715 -4.274 6.805 1.00 97.75 180 ARG A C 1
ATOM 1410 O O . ARG A 1 180 ? -8.018 -3.788 7.691 1.00 97.75 180 ARG A O 1
ATOM 1417 N N . ARG A 1 181 ? -8.219 -5.131 5.911 1.00 97.00 181 ARG A N 1
ATOM 1418 C CA . ARG A 1 181 ? -6.822 -5.601 5.932 1.00 97.00 181 ARG A CA 1
ATOM 1419 C C . ARG A 1 181 ? -5.825 -4.473 5.721 1.00 97.00 181 ARG A C 1
ATOM 1421 O O . ARG A 1 181 ? -4.854 -4.362 6.472 1.00 97.00 181 ARG A O 1
ATOM 1428 N N . LEU A 1 182 ? -6.093 -3.590 4.758 1.00 97.88 182 LEU A N 1
ATOM 1429 C CA . LEU A 1 182 ? -5.263 -2.410 4.531 1.00 97.88 182 LEU A CA 1
ATOM 1430 C C . LEU A 1 182 ? -5.282 -1.474 5.745 1.00 97.88 182 LEU A C 1
ATOM 1432 O O . LEU A 1 182 ? -4.223 -1.023 6.177 1.00 97.88 182 LEU A O 1
ATOM 1436 N N . TRP A 1 183 ? -6.459 -1.225 6.329 1.00 98.31 183 TRP A N 1
ATOM 1437 C CA . TRP A 1 183 ? -6.585 -0.435 7.553 1.00 98.31 183 TRP A CA 1
ATOM 1438 C C . TRP A 1 183 ? -5.714 -0.985 8.681 1.00 98.31 183 TRP A C 1
ATOM 1440 O O . TRP A 1 183 ? -4.852 -0.277 9.203 1.00 98.31 183 TRP A O 1
ATOM 1450 N N . TRP A 1 184 ? -5.919 -2.254 9.038 1.00 98.00 184 TRP A N 1
ATOM 1451 C CA . TRP A 1 184 ? -5.228 -2.871 10.163 1.00 98.00 184 TRP A CA 1
ATOM 1452 C C . TRP A 1 184 ? -3.726 -2.990 9.923 1.00 98.00 184 TRP A C 1
ATOM 1454 O O . TRP A 1 184 ? -2.968 -2.893 10.884 1.00 98.00 184 TRP A O 1
ATOM 1464 N N . SER A 1 185 ? -3.278 -3.104 8.674 1.00 97.69 185 SER A N 1
ATOM 1465 C CA . SER A 1 185 ? -1.852 -3.107 8.329 1.00 97.69 185 SER A CA 1
ATOM 1466 C C . SER A 1 185 ? -1.213 -1.729 8.492 1.00 97.69 185 SER A C 1
ATOM 1468 O O . SER A 1 185 ? -0.170 -1.606 9.137 1.00 97.69 185 SER A O 1
ATOM 1470 N N . VAL A 1 186 ? -1.870 -0.678 7.985 1.00 98.06 186 VAL A N 1
ATOM 1471 C CA . VAL A 1 186 ? -1.414 0.712 8.139 1.00 98.06 186 VAL A CA 1
ATOM 1472 C C . VAL A 1 186 ? -1.403 1.114 9.613 1.00 98.06 186 VAL A C 1
ATOM 1474 O O . VAL A 1 186 ? -0.380 1.589 10.102 1.00 98.06 186 VAL A O 1
ATOM 1477 N N . TYR A 1 187 ? -2.503 0.886 10.336 1.00 97.44 187 TYR A N 1
ATOM 1478 C CA . TYR A 1 187 ? -2.615 1.220 11.756 1.00 97.44 187 TYR A CA 1
ATOM 1479 C C . TYR A 1 187 ? -1.589 0.459 12.600 1.00 97.44 187 TYR A C 1
ATOM 1481 O O . TYR A 1 187 ? -0.885 1.065 13.407 1.00 97.44 187 TYR A O 1
ATOM 1489 N N . SER A 1 188 ? -1.460 -0.857 12.392 1.00 96.19 188 SER A N 1
ATOM 1490 C CA . SER A 1 188 ? -0.559 -1.678 13.204 1.00 96.19 188 SER A CA 1
ATOM 1491 C C . SER A 1 188 ? 0.901 -1.287 13.008 1.00 96.19 188 SER A C 1
ATOM 1493 O O . SER A 1 188 ? 1.649 -1.175 13.982 1.00 96.19 188 SER A O 1
ATOM 1495 N N . LEU A 1 189 ? 1.315 -1.053 11.760 1.00 94.44 189 LEU A N 1
ATOM 1496 C CA . LEU A 1 189 ? 2.695 -0.693 11.472 1.00 94.44 189 LEU A CA 1
ATOM 1497 C C . LEU A 1 189 ? 3.021 0.738 11.910 1.00 94.44 189 LEU A C 1
ATOM 1499 O O . LEU A 1 189 ? 4.058 0.952 12.538 1.00 94.44 189 LEU A O 1
ATOM 1503 N N . GLU A 1 190 ? 2.133 1.702 11.647 1.00 94.50 190 GLU A N 1
ATOM 1504 C CA . GLU A 1 190 ? 2.303 3.082 12.115 1.00 94.50 190 GLU A CA 1
ATOM 1505 C C . GLU A 1 190 ? 2.432 3.115 13.639 1.00 94.50 190 GLU A C 1
ATOM 1507 O O . GLU A 1 190 ? 3.392 3.687 14.167 1.00 94.50 190 GLU A O 1
ATOM 1512 N N . ARG A 1 191 ? 1.557 2.392 14.349 1.00 93.12 191 ARG A N 1
ATOM 1513 C CA . ARG A 1 191 ? 1.588 2.358 15.806 1.00 93.12 191 ARG A CA 1
ATOM 1514 C C . ARG A 1 191 ? 2.875 1.738 16.337 1.00 93.12 191 ARG A C 1
ATOM 1516 O O . ARG A 1 191 ? 3.522 2.341 17.193 1.00 93.12 191 ARG A O 1
ATOM 1523 N N . THR A 1 192 ? 3.304 0.601 15.795 1.00 90.56 192 THR A N 1
ATOM 1524 C CA . THR A 1 192 ? 4.585 -0.019 16.162 1.00 90.56 192 THR A CA 1
ATOM 1525 C C . THR A 1 192 ? 5.769 0.921 15.921 1.00 90.56 192 THR A C 1
ATOM 1527 O O . THR A 1 192 ? 6.654 1.013 16.773 1.00 90.56 192 THR A O 1
ATOM 1530 N N . VAL A 1 193 ? 5.793 1.650 14.800 1.00 90.19 193 VAL A N 1
ATOM 1531 C CA . VAL A 1 193 ? 6.851 2.631 14.506 1.00 90.19 193 VAL A CA 1
ATOM 1532 C C . VAL A 1 193 ? 6.821 3.786 15.512 1.00 90.19 193 VAL A C 1
ATOM 1534 O O . VAL A 1 193 ? 7.870 4.140 16.050 1.00 90.19 193 VAL A O 1
ATOM 1537 N N . THR A 1 194 ? 5.648 4.349 15.826 1.00 91.56 194 THR A N 1
ATOM 1538 C CA . THR A 1 194 ? 5.549 5.450 16.805 1.00 91.56 194 THR A CA 1
ATOM 1539 C C . THR A 1 194 ? 6.029 5.039 18.191 1.00 91.56 194 THR A C 1
ATOM 1541 O O . THR A 1 194 ? 6.795 5.778 18.802 1.00 91.56 194 THR A O 1
ATOM 1544 N N . ILE A 1 195 ? 5.659 3.843 18.657 1.00 90.00 195 ILE A N 1
ATOM 1545 C CA . ILE A 1 195 ? 6.069 3.323 19.966 1.00 90.00 195 ILE A CA 1
ATOM 1546 C C . ILE A 1 195 ? 7.582 3.113 20.003 1.00 90.00 195 ILE A C 1
ATOM 1548 O O . ILE A 1 195 ? 8.246 3.622 20.901 1.00 90.00 195 ILE A O 1
ATOM 1552 N N . LYS A 1 196 ? 8.152 2.439 18.994 1.00 87.12 196 LYS A N 1
ATOM 1553 C CA . LYS A 1 196 ? 9.606 2.212 18.896 1.00 87.12 196 LYS A CA 1
ATOM 1554 C C . LYS A 1 196 ? 10.409 3.515 18.894 1.00 87.12 196 LYS A C 1
ATOM 1556 O O . LYS A 1 196 ? 11.528 3.545 19.396 1.00 87.12 196 LYS A O 1
ATOM 1561 N N . LEU A 1 197 ? 9.850 4.579 18.322 1.00 89.19 197 LEU A N 1
ATOM 1562 C CA . LEU A 1 197 ? 10.486 5.893 18.225 1.00 89.19 197 LEU A CA 1
ATOM 1563 C C . LEU A 1 197 ? 10.093 6.857 19.357 1.00 89.19 197 LEU A C 1
ATOM 1565 O O . LEU A 1 197 ? 10.464 8.031 19.284 1.00 89.19 197 LEU A O 1
ATOM 1569 N N . ASN A 1 198 ? 9.342 6.405 20.370 1.00 89.50 198 ASN A N 1
ATOM 1570 C CA . ASN A 1 198 ? 8.796 7.242 21.446 1.00 89.50 198 ASN A CA 1
ATOM 1571 C C . ASN A 1 198 ? 8.070 8.499 20.919 1.00 89.50 198 ASN A C 1
ATOM 1573 O O . ASN A 1 198 ? 8.272 9.616 21.402 1.00 89.50 198 ASN A O 1
ATOM 1577 N N . ARG A 1 199 ? 7.252 8.331 19.876 1.00 89.94 199 ARG A N 1
ATOM 1578 C CA . ARG A 1 199 ? 6.428 9.390 19.278 1.00 89.94 199 ARG A CA 1
ATOM 1579 C C . ARG A 1 199 ? 5.000 9.354 19.833 1.00 89.94 199 ARG A C 1
ATOM 1581 O O . ARG A 1 199 ? 4.528 8.285 20.225 1.00 89.94 199 ARG A O 1
ATOM 1588 N N . PRO A 1 200 ? 4.297 10.503 19.849 1.00 89.12 200 PRO A N 1
ATOM 1589 C CA . PRO A 1 200 ? 2.902 10.553 20.263 1.00 89.12 200 PRO A CA 1
ATOM 1590 C C . PRO A 1 200 ? 2.021 9.622 19.434 1.00 89.12 200 PRO A C 1
ATOM 1592 O O . PRO A 1 200 ? 2.288 9.366 18.260 1.00 89.12 200 PRO A O 1
ATOM 1595 N N . ARG A 1 201 ? 0.937 9.157 20.050 1.00 88.00 201 ARG A N 1
ATOM 1596 C CA . ARG A 1 201 ? -0.111 8.411 19.359 1.00 88.00 201 ARG A CA 1
ATOM 1597 C C . ARG A 1 201 ? -0.783 9.298 18.305 1.00 88.00 201 ARG A C 1
ATOM 1599 O O . ARG A 1 201 ? -1.178 10.421 18.610 1.00 88.00 201 ARG A O 1
ATOM 1606 N N . SER A 1 202 ? -0.967 8.754 17.104 1.00 90.06 202 SER A N 1
ATOM 1607 C CA . SER A 1 202 ? -1.596 9.470 15.989 1.00 90.06 202 SER A CA 1
ATOM 1608 C C . SER A 1 202 ? -3.128 9.481 16.038 1.00 90.06 202 SER A C 1
ATOM 1610 O O . SER A 1 202 ? -3.729 10.488 15.673 1.00 90.06 202 SER A O 1
ATOM 1612 N N . ILE A 1 203 ? -3.771 8.397 16.493 1.00 93.50 203 ILE A N 1
ATOM 1613 C CA . ILE A 1 203 ? -5.237 8.281 16.620 1.00 93.50 203 ILE A CA 1
ATOM 1614 C C . ILE A 1 203 ? -5.647 7.454 17.840 1.00 93.50 203 ILE A C 1
ATOM 1616 O O . ILE A 1 203 ? -4.932 6.522 18.194 1.00 93.50 203 ILE A O 1
ATOM 1620 N N . SER A 1 204 ? -6.802 7.748 18.449 1.00 91.94 204 SER A N 1
ATOM 1621 C CA . SER A 1 204 ? -7.385 6.896 19.503 1.00 91.94 204 SER A CA 1
ATOM 1622 C C . SER A 1 204 ? -7.970 5.602 18.921 1.00 91.94 204 SER A C 1
ATOM 1624 O O . SER A 1 204 ? -8.468 5.596 17.796 1.00 91.94 204 SER A O 1
ATOM 1626 N N . GLN A 1 205 ? -7.978 4.519 19.703 1.00 91.38 205 GLN A N 1
ATOM 1627 C CA . GLN A 1 205 ? -8.721 3.305 19.347 1.00 91.38 205 GLN A CA 1
ATOM 1628 C C . GLN A 1 205 ? -10.233 3.503 19.357 1.00 91.38 205 GLN A C 1
ATOM 1630 O O . GLN A 1 205 ? -10.933 2.777 18.659 1.00 91.38 205 GLN A O 1
ATOM 1635 N N . ASP A 1 206 ? -10.736 4.467 20.125 1.00 92.81 206 ASP A N 1
ATOM 1636 C CA . ASP A 1 206 ? -12.177 4.635 20.343 1.00 92.81 206 ASP A CA 1
ATOM 1637 C C . ASP A 1 206 ? -12.924 5.068 19.078 1.00 92.81 206 ASP A C 1
ATOM 1639 O O . ASP A 1 206 ? -14.127 4.854 18.961 1.00 92.81 206 ASP A O 1
ATOM 1643 N N . ILE A 1 207 ? -12.209 5.658 18.115 1.00 94.88 207 ILE A N 1
ATOM 1644 C CA . ILE A 1 207 ? -12.776 6.064 16.824 1.00 94.88 207 ILE A CA 1
ATOM 1645 C C . ILE A 1 207 ? -12.731 4.943 15.776 1.00 94.88 207 ILE A C 1
ATOM 1647 O O . ILE A 1 207 ? -13.246 5.118 14.675 1.00 94.88 207 ILE A O 1
ATOM 1651 N N . ILE A 1 208 ? -12.092 3.808 16.078 1.00 97.12 208 ILE A N 1
ATOM 1652 C CA . ILE A 1 208 ? -11.933 2.697 15.138 1.00 97.12 208 ILE A CA 1
ATOM 1653 C C . ILE A 1 208 ? -13.153 1.784 15.248 1.00 97.12 208 ILE A C 1
ATOM 1655 O O . ILE A 1 208 ? -13.311 1.064 16.235 1.00 97.12 208 ILE A O 1
ATOM 1659 N N . THR A 1 209 ? -13.993 1.772 14.213 1.00 97.75 209 THR A N 1
ATOM 1660 C CA . THR A 1 209 ? -15.150 0.862 14.131 1.00 97.75 209 THR A CA 1
ATOM 1661 C C . THR A 1 209 ? -14.929 -0.296 13.162 1.00 97.75 209 THR A C 1
ATOM 1663 O O . THR A 1 209 ? -15.658 -1.285 13.242 1.00 97.75 209 THR A O 1
ATOM 1666 N N . ALA A 1 210 ? -13.899 -0.221 12.307 1.00 97.88 210 ALA A N 1
ATOM 1667 C CA . ALA A 1 210 ? -13.502 -1.308 11.420 1.00 97.88 210 ALA A CA 1
ATOM 1668 C C . ALA A 1 210 ? -13.256 -2.599 12.211 1.00 97.88 210 ALA A C 1
ATOM 1670 O O . ALA A 1 210 ? -12.438 -2.652 13.136 1.00 97.88 210 ALA A O 1
ATOM 1671 N N . ARG A 1 211 ? -13.962 -3.667 11.838 1.00 97.19 211 ARG A N 1
ATOM 1672 C CA . ARG A 1 211 ? -13.789 -4.990 12.442 1.00 97.19 211 ARG A CA 1
ATOM 1673 C C . ARG A 1 211 ? -12.413 -5.547 12.094 1.00 97.19 211 ARG A C 1
ATOM 1675 O O . ARG A 1 211 ? -11.800 -5.152 11.102 1.00 97.19 211 ARG A O 1
ATOM 1682 N N . LEU A 1 212 ? -11.921 -6.470 12.919 1.00 97.25 212 LEU A N 1
ATOM 1683 C CA . LEU A 1 212 ? -10.718 -7.229 12.576 1.00 97.25 212 LEU A CA 1
ATOM 1684 C C . LEU A 1 212 ? -10.941 -8.003 11.263 1.00 97.25 212 LEU A C 1
ATOM 1686 O O . LEU A 1 212 ? -12.088 -8.372 10.983 1.00 97.25 212 LEU A O 1
ATOM 1690 N N . PRO A 1 213 ? -9.873 -8.255 10.484 1.00 96.12 213 PRO A N 1
ATOM 1691 C CA . PRO A 1 213 ? -9.959 -9.069 9.281 1.00 96.12 213 PRO A CA 1
ATOM 1692 C C . PRO A 1 213 ? -10.539 -10.454 9.565 1.00 96.12 213 PRO A C 1
ATOM 1694 O O . PRO A 1 213 ? -10.505 -10.947 10.697 1.00 96.12 213 PRO A O 1
ATOM 1697 N N . ARG A 1 214 ? -11.037 -11.105 8.519 1.00 94.81 214 ARG A N 1
ATOM 1698 C CA . ARG A 1 214 ? -11.476 -12.500 8.560 1.00 94.81 214 ARG A CA 1
ATOM 1699 C C . ARG A 1 214 ? -11.060 -13.240 7.288 1.00 94.81 214 ARG A C 1
ATOM 1701 O O . ARG A 1 214 ? -10.950 -12.614 6.231 1.00 94.81 214 ARG A O 1
ATOM 1708 N N . PRO A 1 215 ? -10.889 -14.569 7.361 1.00 94.19 215 PRO A N 1
ATOM 1709 C CA . PRO A 1 215 ? -10.725 -15.379 6.165 1.00 94.19 215 PRO A CA 1
ATOM 1710 C C . PRO A 1 215 ? -11.934 -15.255 5.222 1.00 94.19 215 PRO A C 1
ATOM 1712 O O . PRO A 1 215 ? -13.091 -15.201 5.668 1.00 94.19 215 PRO A O 1
ATOM 1715 N N . VAL A 1 216 ? -11.665 -15.225 3.920 1.00 93.31 216 VAL A N 1
ATOM 1716 C CA . VAL A 1 216 ? -12.636 -15.205 2.817 1.00 93.31 216 VAL A CA 1
ATOM 1717 C C . VAL A 1 216 ? -12.206 -16.192 1.723 1.00 93.31 216 VAL A C 1
ATOM 1719 O O . VAL A 1 216 ? -11.024 -16.506 1.622 1.00 93.31 216 VAL A O 1
ATOM 1722 N N . PRO A 1 217 ? -13.120 -16.687 0.866 1.00 92.31 217 PRO A N 1
ATOM 1723 C CA . PRO A 1 217 ? -12.760 -17.643 -0.189 1.00 92.31 217 PRO A CA 1
ATOM 1724 C C . PRO A 1 217 ? -11.629 -17.172 -1.116 1.00 92.31 217 PRO A C 1
ATOM 1726 O O . PRO A 1 217 ? -10.806 -17.981 -1.534 1.00 92.31 217 PRO A O 1
ATOM 1729 N N . ARG A 1 218 ? -11.553 -15.861 -1.379 1.00 90.69 218 ARG A N 1
ATOM 1730 C CA . ARG A 1 218 ? -10.514 -15.226 -2.200 1.00 90.69 218 ARG A CA 1
ATOM 1731 C C . ARG A 1 218 ? -9.092 -15.381 -1.643 1.00 90.69 218 ARG A C 1
ATOM 1733 O O . ARG A 1 218 ? -8.126 -15.243 -2.387 1.00 90.69 218 ARG A O 1
ATOM 1740 N N . ASP A 1 219 ? -8.940 -15.728 -0.364 1.00 90.81 219 ASP A N 1
ATOM 1741 C CA . ASP A 1 219 ? -7.628 -16.005 0.234 1.00 90.81 219 ASP A CA 1
ATOM 1742 C C . ASP A 1 219 ? -6.933 -17.209 -0.410 1.00 90.81 219 ASP A C 1
ATOM 1744 O O . ASP A 1 219 ? -5.708 -17.247 -0.475 1.00 90.81 219 ASP A O 1
ATOM 1748 N N . ALA A 1 220 ? -7.702 -18.145 -0.977 1.00 90.62 220 ALA A N 1
ATOM 1749 C CA . ALA A 1 220 ? -7.165 -19.286 -1.716 1.00 90.62 220 ALA A CA 1
ATOM 1750 C C . ALA A 1 220 ? -6.426 -18.890 -3.010 1.00 90.62 220 ALA A C 1
ATOM 1752 O O . ALA A 1 220 ? -5.681 -19.700 -3.558 1.00 90.62 220 ALA A O 1
ATOM 1753 N N . GLU A 1 221 ? -6.628 -17.666 -3.507 1.00 91.00 221 GLU A N 1
ATOM 1754 C CA . GLU A 1 221 ? -5.931 -17.124 -4.680 1.00 91.00 221 GLU A CA 1
ATOM 1755 C C . GLU A 1 221 ? -4.596 -16.457 -4.312 1.00 91.00 221 GLU A C 1
ATOM 1757 O O . GLU A 1 221 ? -3.811 -16.105 -5.193 1.00 91.00 221 GLU A O 1
ATOM 1762 N N . GLN A 1 222 ? -4.322 -16.267 -3.019 1.00 90.12 222 GLN A N 1
ATOM 1763 C CA . GLN A 1 222 ? -3.067 -15.691 -2.550 1.00 90.12 222 GLN A CA 1
ATOM 1764 C C . GLN A 1 222 ? -1.996 -16.786 -2.491 1.00 90.12 222 GLN A C 1
ATOM 1766 O O . GLN A 1 222 ? -2.232 -17.882 -1.983 1.00 90.12 222 GLN A O 1
ATOM 1771 N N . LYS A 1 223 ? -0.784 -16.485 -2.968 1.00 88.44 223 LYS A N 1
ATOM 1772 C CA . LYS A 1 223 ? 0.356 -17.412 -2.883 1.00 88.44 223 LYS A CA 1
ATOM 1773 C C . LYS A 1 223 ? 0.747 -17.669 -1.426 1.00 88.44 223 LYS A C 1
ATOM 1775 O O . LYS A 1 223 ? 1.122 -18.782 -1.066 1.00 88.44 223 LYS A O 1
ATOM 1780 N N . PHE A 1 224 ? 0.634 -16.631 -0.599 1.00 84.50 224 PHE A N 1
ATOM 1781 C CA . PHE A 1 224 ? 0.850 -16.692 0.842 1.00 84.50 224 PHE A CA 1
ATOM 1782 C C . PHE A 1 224 ? -0.345 -16.076 1.563 1.00 84.50 224 PHE A C 1
ATOM 1784 O O . PHE A 1 224 ? -0.491 -14.852 1.587 1.00 84.50 224 PHE A O 1
ATOM 1791 N N . ASP A 1 225 ? -1.184 -16.926 2.154 1.00 85.81 225 ASP A N 1
ATOM 1792 C CA . ASP A 1 225 ? -2.264 -16.486 3.032 1.00 85.81 225 ASP A CA 1
ATOM 1793 C C . ASP A 1 225 ? -1.717 -16.191 4.436 1.00 85.81 225 ASP A C 1
ATOM 1795 O O . ASP A 1 225 ? -1.381 -17.087 5.217 1.00 85.81 225 ASP A O 1
ATOM 1799 N N . ASN A 1 226 ? -1.623 -14.903 4.757 1.00 89.88 226 ASN A N 1
ATOM 1800 C CA . ASN A 1 226 ? -1.196 -14.415 6.060 1.00 89.88 226 ASN A CA 1
ATOM 1801 C C . ASN A 1 226 ? -2.347 -13.828 6.895 1.00 89.88 226 ASN A C 1
ATOM 1803 O O . ASN A 1 226 ? -2.077 -13.162 7.897 1.00 89.88 226 ASN A O 1
ATOM 1807 N N . VAL A 1 227 ? -3.620 -14.072 6.550 1.00 92.62 227 VAL A N 1
ATOM 1808 C CA . VAL A 1 227 ? -4.763 -13.442 7.240 1.00 92.62 227 VAL A CA 1
ATOM 1809 C C . VAL A 1 227 ? -4.757 -13.714 8.744 1.00 92.62 227 VAL A C 1
ATOM 1811 O O . VAL A 1 227 ? -4.964 -12.805 9.548 1.00 92.62 227 VAL A O 1
ATOM 1814 N N . GLN A 1 228 ? -4.439 -14.943 9.155 1.00 93.12 228 GLN A N 1
ATOM 1815 C CA . GLN A 1 228 ? -4.400 -15.296 10.572 1.00 93.12 228 GLN A CA 1
ATOM 1816 C C . GLN A 1 228 ? -3.298 -14.530 11.319 1.00 93.12 228 GLN A C 1
ATOM 1818 O O . GLN A 1 228 ? -3.506 -14.092 12.452 1.00 93.12 228 GLN A O 1
ATOM 1823 N N . HIS A 1 229 ? -2.149 -14.316 10.673 1.00 93.38 229 HIS A N 1
ATOM 1824 C CA . HIS A 1 229 ? -1.053 -13.520 11.222 1.00 93.38 229 HIS A CA 1
ATOM 1825 C C . HIS A 1 229 ? -1.452 -12.050 11.369 1.00 93.38 229 HIS A C 1
ATOM 1827 O O . HIS A 1 229 ? -1.213 -11.460 12.422 1.00 93.38 229 HIS A O 1
ATOM 1833 N N . GLN A 1 230 ? -2.132 -11.489 10.364 1.00 94.62 230 GLN A N 1
ATOM 1834 C CA . GLN A 1 230 ? -2.653 -10.122 10.415 1.00 94.62 230 GLN A CA 1
ATOM 1835 C C . GLN A 1 230 ? -3.634 -9.931 11.578 1.00 94.62 230 GLN A C 1
ATOM 1837 O O . GLN A 1 230 ? -3.537 -8.946 12.310 1.00 94.62 230 GLN A O 1
ATOM 1842 N N . ILE A 1 231 ? -4.560 -10.877 11.784 1.00 96.25 231 ILE A N 1
ATOM 1843 C CA . ILE A 1 231 ? -5.547 -10.821 12.875 1.00 96.25 231 ILE A CA 1
ATOM 1844 C C . ILE A 1 231 ? -4.843 -10.807 14.233 1.00 96.25 231 ILE A C 1
ATOM 1846 O O . ILE A 1 231 ? -5.122 -9.940 15.065 1.00 96.25 231 ILE A O 1
ATOM 1850 N N . LEU A 1 232 ? -3.920 -11.747 14.453 1.00 96.56 232 LEU A N 1
ATOM 1851 C CA . LEU A 1 232 ? -3.182 -11.861 15.711 1.00 96.56 232 LEU A CA 1
ATOM 1852 C C . LEU A 1 232 ? -2.317 -10.623 15.968 1.00 96.56 232 LEU A C 1
ATOM 1854 O O . LEU A 1 232 ? -2.289 -10.108 17.088 1.00 96.56 232 LEU A O 1
ATOM 1858 N N . TYR A 1 233 ? -1.648 -10.105 14.936 1.00 96.56 233 TYR A N 1
ATOM 1859 C CA . TYR A 1 233 ? -0.818 -8.915 15.073 1.00 96.56 233 TYR A CA 1
ATOM 1860 C C . TYR A 1 233 ? -1.655 -7.665 15.362 1.00 96.56 233 TYR A C 1
ATOM 1862 O O . TYR A 1 233 ? -1.328 -6.908 16.273 1.00 96.56 233 TYR A O 1
ATOM 1870 N N . ALA A 1 234 ? -2.782 -7.481 14.673 1.00 96.44 234 ALA A N 1
ATOM 1871 C CA . ALA A 1 234 ? -3.704 -6.382 14.943 1.00 96.44 234 ALA A CA 1
ATOM 1872 C C . ALA A 1 234 ? -4.248 -6.430 16.381 1.00 96.44 234 ALA A C 1
ATOM 1874 O O . ALA A 1 234 ? -4.300 -5.407 17.065 1.00 96.44 234 ALA A O 1
ATOM 1875 N N . GLN A 1 235 ? -4.601 -7.618 16.885 1.00 96.56 235 GLN A N 1
ATOM 1876 C CA . GLN A 1 235 ? -4.997 -7.802 18.286 1.00 96.56 235 GLN A CA 1
ATOM 1877 C C . GLN A 1 235 ? -3.874 -7.417 19.256 1.00 96.56 235 GLN A C 1
ATOM 1879 O O . GLN A 1 235 ? -4.125 -6.686 20.217 1.00 96.56 235 GLN A O 1
ATOM 1884 N N . LEU A 1 236 ? -2.642 -7.859 18.985 1.00 96.06 236 LEU A N 1
ATOM 1885 C CA . LEU A 1 236 ? -1.472 -7.508 19.785 1.00 96.06 236 LEU A CA 1
ATOM 1886 C C . LEU A 1 236 ? -1.253 -5.992 19.816 1.00 96.06 236 LEU A C 1
ATOM 1888 O O . LEU A 1 236 ? -1.106 -5.425 20.898 1.00 96.06 236 LEU A O 1
ATOM 1892 N N . VAL A 1 237 ? -1.283 -5.317 18.662 1.00 95.00 237 VAL A N 1
ATOM 1893 C CA . VAL A 1 237 ? -1.092 -3.862 18.612 1.00 95.00 237 VAL A CA 1
ATOM 1894 C C . VAL A 1 237 ? -2.173 -3.130 19.399 1.00 95.00 237 VAL A C 1
ATOM 1896 O O . VAL A 1 237 ? -1.849 -2.189 20.120 1.00 95.00 237 VAL A O 1
ATOM 1899 N N . ARG A 1 238 ? -3.433 -3.576 19.353 1.00 93.44 238 ARG A N 1
ATOM 1900 C CA . ARG A 1 238 ? -4.496 -2.968 20.171 1.00 93.44 238 ARG A CA 1
ATOM 1901 C C . ARG A 1 238 ? -4.208 -3.065 21.667 1.00 93.44 238 ARG A C 1
ATOM 1903 O O . ARG A 1 238 ? -4.472 -2.112 22.397 1.00 93.44 238 ARG A O 1
ATOM 1910 N N . ILE A 1 239 ? -3.676 -4.194 22.132 1.00 94.19 239 ILE A N 1
ATOM 1911 C CA . ILE A 1 239 ? -3.285 -4.361 23.538 1.00 94.19 239 ILE A CA 1
ATOM 1912 C C . ILE A 1 239 ? -2.132 -3.412 23.870 1.00 94.19 239 ILE A C 1
ATOM 1914 O O . ILE A 1 239 ? -2.232 -2.643 24.823 1.00 94.19 239 ILE A O 1
ATOM 1918 N N . ILE A 1 240 ? -1.068 -3.425 23.062 1.00 91.50 240 ILE A N 1
ATOM 1919 C CA . ILE A 1 240 ? 0.115 -2.580 23.273 1.00 91.50 240 ILE A CA 1
ATOM 1920 C C . ILE A 1 240 ? -0.274 -1.099 23.298 1.00 91.50 240 ILE A C 1
ATOM 1922 O O . ILE A 1 240 ? 0.192 -0.345 24.151 1.00 91.50 240 ILE A O 1
ATOM 1926 N N . ASP A 1 241 ? -1.130 -0.668 22.379 1.00 88.62 241 ASP A N 1
ATOM 1927 C CA . ASP A 1 241 ? -1.524 0.727 22.276 1.00 88.62 241 ASP A CA 1
ATOM 1928 C C . ASP A 1 241 ? -2.314 1.200 23.505 1.00 88.62 241 ASP A C 1
ATOM 1930 O O . ASP A 1 241 ? -2.044 2.302 23.976 1.00 88.62 241 ASP A O 1
ATOM 1934 N N . LYS A 1 242 ? -3.172 0.357 24.097 1.00 87.19 242 LYS A N 1
ATOM 1935 C CA . LYS A 1 242 ? -3.826 0.658 25.385 1.00 87.19 242 LYS A CA 1
ATOM 1936 C C . LYS A 1 242 ? -2.834 0.774 26.541 1.00 87.19 242 LYS A C 1
ATOM 1938 O O . LYS A 1 242 ? -3.012 1.607 27.416 1.00 87.19 242 LYS A O 1
ATOM 1943 N N . LEU A 1 243 ? -1.791 -0.055 26.550 1.00 87.00 243 LEU A N 1
ATOM 1944 C CA . LEU A 1 243 ? -0.761 -0.031 27.598 1.00 87.00 243 LEU A CA 1
ATOM 1945 C C . LEU A 1 243 ? 0.214 1.144 27.458 1.00 87.00 243 LEU A C 1
ATOM 1947 O O . LEU A 1 243 ? 0.865 1.523 28.423 1.00 87.00 243 LEU A O 1
ATOM 1951 N N . SER A 1 244 ? 0.335 1.703 26.255 1.00 80.56 244 SER A N 1
ATOM 1952 C CA . SER A 1 244 ? 1.240 2.820 25.955 1.00 80.56 244 SER A CA 1
ATOM 1953 C C . SER A 1 244 ? 0.634 4.190 26.293 1.00 80.56 244 SER A C 1
ATOM 1955 O O . SER A 1 244 ? 1.238 5.220 25.994 1.00 80.56 244 SER A O 1
ATOM 1957 N N . GLU A 1 245 ? -0.573 4.216 26.856 1.00 66.81 245 GLU A N 1
ATOM 1958 C CA . GLU A 1 245 ? -1.234 5.409 27.378 1.00 66.81 245 GLU A CA 1
ATOM 1959 C C . GLU A 1 245 ? -0.640 5.740 28.759 1.00 66.81 245 GLU A C 1
ATOM 1961 O O . GLU A 1 245 ? -0.710 4.896 29.655 1.00 66.81 245 GLU A O 1
ATOM 1966 N N . PRO A 1 246 ? -0.014 6.914 28.965 1.00 57.28 246 PRO A N 1
ATOM 1967 C CA . PRO A 1 246 ? 0.344 7.328 30.314 1.00 57.28 246 PRO A CA 1
ATOM 1968 C C . PRO A 1 246 ? -0.943 7.505 31.134 1.00 57.28 246 PRO A C 1
ATOM 1970 O O . PRO A 1 246 ? -1.868 8.177 30.675 1.00 57.28 246 PRO A O 1
ATOM 1973 N N . ALA A 1 247 ? -0.986 6.851 32.300 1.00 48.75 247 ALA A N 1
ATOM 1974 C CA . ALA A 1 247 ? -2.084 6.916 33.266 1.00 48.75 247 ALA A CA 1
ATOM 1975 C C . ALA A 1 247 ? -2.310 8.330 33.821 1.00 48.75 247 ALA A C 1
ATOM 1977 O O . ALA A 1 247 ? -1.317 9.089 33.930 1.00 48.75 247 ALA A O 1
#

Radius of gyration: 18.25 Å; chains: 1; bounding box: 56×39×58 Å

pLDDT: mean 91.17, std 11.4, range [43.06, 98.75]

InterPro domains:
  IPR007219 Xylanolytic transcriptional activator, regulatory domain [PF04082] (65-226)
  IPR007219 Xylanolytic transcriptional activator, regulatory domain [SM00906] (146-219)
  IPR051127 Fungal secondary metabolite regulators [PTHR47424] (11-244)

Sequence (247 aa):
ADSQSPAELRRVRKAVRDFPPRGVAEFLLEVCITYGTDLFFYFDQAQLTAELGAFYSDEGCRLRSDTGFVCFVLAVFALGSHWTSLARPAEEDERVVGKEEDPGRIFYDQARILMADLIDRPCLRSVQAAYVLGVYLMPASAISASYVYMGLALRKALAIGLHLEPDEPGLSEDEKEMRRRLWWSVYSLERTVTIKLNRPRSISQDIITARLPRPVPRDAEQKFDNVQHQILYAQLVRIIDKLSEPA